Protein AF-0000000080284332 (afdb_homodimer)

pLDDT: mean 88.97, std 19.77, range [23.31, 98.88]

Foldseek 3Di:
DKWKKKKKFFFDQVCLVVLVVLVVVLVVVCLVVVDPQKDKDKDDDPVSTMIMIIMMGGDDDDPSVVDPSSVVSVVCQCVGGVVDMDMDIDDDPDDDDPDPPPPPPPPPPPDD/DKWKKKKKFFFDQVCLVVLVVLVVVLVVVCLVVVDPQKDKDKDDDPVSTMIMIIMMGGDDDDPSVVDPSSVVSVVCQCVGGVVDMDMDIDDDPDDDDPDPPPPPDDDPPPDD

Organism: Amycolatopsis orientalis (NCBI:txid31958)

Structure (mmCIF, N/CA/C/O backbone):
data_AF-0000000080284332-model_v1
#
loop_
_entity.id
_entity.type
_entity.pdbx_description
1 polymer 'ABM domain-containing protein'
#
loop_
_atom_site.group_PDB
_atom_site.id
_atom_site.type_symbol
_atom_site.label_atom_id
_atom_site.label_alt_id
_atom_site.label_comp_id
_atom_site.label_asym_id
_atom_site.label_entity_id
_atom_site.label_seq_id
_atom_site.pdbx_PDB_ins_code
_atom_site.Cartn_x
_atom_site.Cartn_y
_atom_site.Cartn_z
_atom_site.occupancy
_atom_site.B_iso_or_equiv
_atom_site.auth_seq_id
_atom_site.auth_comp_id
_atom_site.auth_asym_id
_atom_site.auth_atom_id
_atom_site.pdbx_PDB_model_num
ATOM 1 N N . MET A 1 1 ? 8.875 -4.949 18.375 1 64.38 1 MET A N 1
ATOM 2 C CA . MET A 1 1 ? 8.273 -5.703 17.281 1 64.38 1 MET A CA 1
ATOM 3 C C . MET A 1 1 ? 7.359 -4.805 16.453 1 64.38 1 MET A C 1
ATOM 5 O O . MET A 1 1 ? 6.742 -3.881 16.984 1 64.38 1 MET A O 1
ATOM 9 N N . GLY A 1 2 ? 7.574 -4.57 15.164 1 82.69 2 GLY A N 1
ATOM 10 C CA . GLY A 1 2 ? 6.832 -3.635 14.328 1 82.69 2 GLY A CA 1
ATOM 11 C C . GLY A 1 2 ? 5.527 -4.203 13.812 1 82.69 2 GLY A C 1
ATOM 12 O O . GLY A 1 2 ? 5.285 -5.41 13.914 1 82.69 2 GLY A O 1
ATOM 13 N N . SER A 1 3 ? 4.496 -3.34 13.719 1 93.62 3 SER A N 1
ATOM 14 C CA . SER A 1 3 ? 3.211 -3.695 13.125 1 93.62 3 SER A CA 1
ATOM 15 C C . SER A 1 3 ? 3.021 -3.021 11.773 1 93.62 3 SER A C 1
ATOM 17 O O . SER A 1 3 ? 3.6 -1.963 11.516 1 93.62 3 SER A O 1
ATOM 19 N N . ALA A 1 4 ? 2.277 -3.756 10.953 1 97.12 4 ALA A N 1
ATOM 20 C CA . ALA A 1 4 ? 1.906 -3.188 9.664 1 97.12 4 ALA A CA 1
ATOM 21 C C . ALA A 1 4 ? 0.392 -3.193 9.477 1 97.12 4 ALA A C 1
ATOM 23 O O . ALA A 1 4 ? -0.316 -3.975 10.117 1 97.12 4 ALA A O 1
ATOM 24 N N . PHE A 1 5 ? -0.065 -2.285 8.609 1 97.88 5 PHE A N 1
ATOM 25 C CA . PHE A 1 5 ? -1.498 -2.215 8.352 1 97.88 5 PHE A CA 1
ATOM 26 C C . PHE A 1 5 ? -1.769 -1.767 6.918 1 97.88 5 PHE A C 1
ATOM 28 O O . PHE A 1 5 ? -0.911 -1.15 6.285 1 97.88 5 PHE A O 1
ATOM 35 N N . VAL A 1 6 ? -2.922 -2.105 6.48 1 98.69 6 VAL A N 1
ATOM 36 C CA . VAL A 1 6 ? -3.506 -1.648 5.2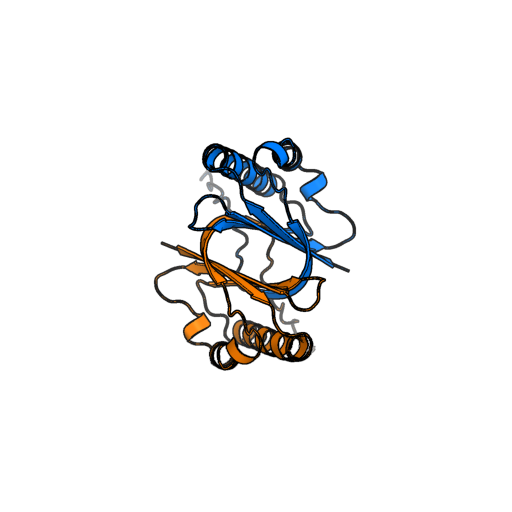23 1 98.69 6 VAL A CA 1
ATOM 37 C C . VAL A 1 6 ? -4.949 -1.206 5.457 1 98.69 6 VAL A C 1
ATOM 39 O O . VAL A 1 6 ? -5.734 -1.928 6.074 1 98.69 6 VAL A O 1
ATOM 42 N N . VAL A 1 7 ? -5.289 -0.039 5.008 1 98.62 7 VAL A N 1
ATOM 43 C CA . VAL A 1 7 ? -6.652 0.476 5.098 1 98.62 7 VAL A CA 1
ATOM 44 C C . VAL A 1 7 ? -7.172 0.805 3.697 1 98.62 7 VAL A C 1
ATOM 46 O O . VAL A 1 7 ? -6.48 1.454 2.908 1 98.62 7 VAL A O 1
ATOM 49 N N . ARG A 1 8 ? -8.344 0.339 3.432 1 98.56 8 ARG A N 1
ATOM 50 C CA . ARG A 1 8 ? -8.977 0.642 2.152 1 98.56 8 ARG A CA 1
ATOM 51 C C . ARG A 1 8 ? -10.383 1.192 2.355 1 98.56 8 ARG A C 1
ATOM 53 O O . ARG A 1 8 ? -11.094 0.771 3.27 1 98.56 8 ARG A O 1
ATOM 60 N N . TYR A 1 9 ? -10.789 2.02 1.452 1 98.62 9 TYR A N 1
ATOM 61 C CA . TYR A 1 9 ? -12.148 2.539 1.495 1 98.62 9 TYR A CA 1
ATOM 62 C C . TYR A 1 9 ? -12.477 3.314 0.226 1 98.62 9 TYR A C 1
ATOM 64 O O . TYR A 1 9 ? -11.586 3.613 -0.574 1 98.62 9 TYR A O 1
ATOM 72 N N . GLN A 1 10 ? -13.789 3.57 0.073 1 98.62 10 GLN A N 1
ATOM 73 C CA . GLN A 1 10 ? -14.289 4.391 -1.027 1 98.62 10 GLN A CA 1
ATOM 74 C C . GLN A 1 10 ? -15.07 5.594 -0.508 1 98.62 10 GLN A C 1
ATOM 76 O O . GLN A 1 10 ? -15.938 5.449 0.354 1 98.62 10 GLN A O 1
ATOM 81 N N . THR A 1 11 ? -14.703 6.688 -1.063 1 98.75 11 THR A N 1
ATOM 82 C CA . THR A 1 11 ? -15.492 7.883 -0.781 1 98.75 11 THR A CA 1
ATOM 83 C C . THR A 1 11 ? -16.641 8.023 -1.776 1 98.75 11 THR A C 1
ATOM 85 O O . THR A 1 11 ? -16.734 7.246 -2.727 1 98.75 11 THR A O 1
ATOM 88 N N . THR A 1 12 ? -17.531 9.039 -1.466 1 98.31 12 THR A N 1
ATOM 89 C CA . THR A 1 12 ? -18.422 9.484 -2.531 1 98.31 12 THR A CA 1
ATOM 90 C C . THR A 1 12 ? -17.656 10.305 -3.566 1 98.31 12 THR A C 1
ATOM 92 O O . THR A 1 12 ? -16.531 10.758 -3.301 1 98.31 12 THR A O 1
ATOM 95 N N . GLN A 1 13 ? -18.281 10.398 -4.699 1 98.12 13 GLN A N 1
ATOM 96 C CA . GLN A 1 13 ? -17.672 11.219 -5.73 1 98.12 13 GLN A CA 1
ATOM 97 C C . GLN A 1 13 ? -17.484 12.656 -5.254 1 98.12 13 GLN A C 1
ATOM 99 O O . GLN A 1 13 ? -16.469 13.289 -5.535 1 98.12 13 GLN A O 1
ATOM 104 N N . GLU A 1 14 ? -18.438 13.148 -4.562 1 98 14 GLU A N 1
ATOM 105 C CA . GLU A 1 14 ? -18.469 14.539 -4.125 1 98 14 GLU A CA 1
ATOM 106 C C . GLU A 1 14 ? -17.406 14.805 -3.061 1 98 14 GLU A C 1
ATOM 108 O O . GLU A 1 14 ? -16.891 15.922 -2.959 1 98 14 GLU A O 1
ATOM 113 N N . SER A 1 15 ? -17.062 13.742 -2.369 1 98.44 15 SER A N 1
ATOM 114 C CA . SER A 1 15 ? -16.188 13.969 -1.214 1 98.44 15 SER A CA 1
ATOM 115 C C . SER A 1 15 ? -14.75 13.578 -1.518 1 98.44 15 SER A C 1
ATOM 117 O O . SER A 1 15 ? -13.867 13.758 -0.683 1 98.44 15 SER A O 1
ATOM 119 N N . ALA A 1 16 ? -14.508 13.07 -2.645 1 98.69 16 ALA A N 1
ATOM 120 C CA . ALA A 1 16 ? -13.195 12.531 -2.975 1 98.69 16 ALA A CA 1
ATOM 121 C C . ALA A 1 16 ? -12.125 13.625 -2.912 1 98.69 16 ALA A C 1
ATOM 123 O O . ALA A 1 16 ? -11.031 13.398 -2.389 1 98.69 16 ALA A O 1
ATOM 124 N N . GLY A 1 17 ? -12.398 14.719 -3.492 1 98.5 17 GLY A N 1
ATOM 125 C CA . GLY A 1 17 ? -11.445 15.812 -3.486 1 98.5 17 GLY A CA 1
ATOM 126 C C . GLY A 1 17 ? -11.109 16.312 -2.092 1 98.5 17 GLY A C 1
ATOM 127 O O . GLY A 1 17 ? -9.945 16.547 -1.772 1 98.5 17 GLY A O 1
ATOM 128 N N . GLU A 1 18 ? -12.188 16.531 -1.337 1 98.31 18 GLU A N 1
ATOM 129 C CA . GLU A 1 18 ? -11.977 16.953 0.048 1 98.31 18 GLU A CA 1
ATOM 130 C C . GLU A 1 18 ? -11.148 15.914 0.811 1 98.31 18 GLU A C 1
ATOM 132 O O . GLU A 1 18 ? -10.258 16.266 1.579 1 98.31 18 GLU A O 1
ATOM 137 N N . ASN A 1 19 ? -11.484 14.648 0.657 1 98.69 19 ASN A N 1
ATOM 138 C CA . ASN A 1 19 ? -10.758 13.57 1.318 1 98.69 19 ASN A CA 1
ATOM 139 C C . ASN A 1 19 ? -9.273 13.594 0.96 1 98.69 19 ASN A C 1
ATOM 141 O O . ASN A 1 19 ? -8.414 13.461 1.834 1 98.69 19 ASN A O 1
ATOM 145 N N . GLU A 1 20 ? -8.984 13.758 -0.292 1 98.81 20 GLU A N 1
ATOM 146 C CA . GLU A 1 20 ? -7.605 13.828 -0.769 1 98.81 20 GLU A CA 1
ATOM 147 C C . GLU A 1 20 ? -6.848 14.961 -0.096 1 98.81 20 GLU A C 1
ATOM 149 O O . GLU A 1 20 ? -5.711 14.781 0.346 1 98.81 20 GLU A O 1
ATOM 154 N N . LYS A 1 21 ? -7.445 16.109 0.029 1 98.75 21 LYS A N 1
ATOM 155 C CA . LYS A 1 21 ? -6.816 17.266 0.659 1 98.75 21 LYS A CA 1
ATOM 156 C C . LYS A 1 21 ? -6.523 17 2.133 1 98.75 21 LYS A C 1
ATOM 158 O O . LYS A 1 21 ? -5.484 17.406 2.652 1 98.75 21 LYS A O 1
ATOM 163 N N . LEU A 1 22 ? -7.43 16.359 2.768 1 98.81 22 LEU A N 1
ATOM 164 C CA . LEU A 1 22 ? -7.242 16.016 4.172 1 98.81 22 LEU A CA 1
ATOM 165 C C . LEU A 1 22 ? -6.07 15.055 4.348 1 98.81 22 LEU A C 1
ATOM 167 O O . LEU A 1 22 ? -5.273 15.203 5.277 1 98.81 22 LEU A O 1
ATOM 171 N N . VAL A 1 23 ? -5.941 14.102 3.5 1 98.69 23 VAL A N 1
ATOM 172 C CA . VAL A 1 23 ? -4.828 13.156 3.555 1 98.69 23 VAL A CA 1
ATOM 173 C C . VAL A 1 23 ? -3.521 13.883 3.256 1 98.69 23 VAL A C 1
ATOM 175 O O . VAL A 1 23 ? -2.51 13.656 3.924 1 98.69 23 VAL A O 1
ATOM 178 N N . GLU A 1 24 ? -3.504 14.828 2.25 1 98.75 24 GLU A N 1
ATOM 179 C CA . GLU A 1 24 ? -2.32 15.625 1.948 1 98.75 24 GLU A CA 1
ATOM 180 C C . GLU A 1 24 ? -1.859 16.406 3.17 1 98.75 24 GLU A C 1
ATOM 182 O O . GLU A 1 24 ? -0.658 16.562 3.404 1 98.75 24 GLU A O 1
ATOM 187 N N . ALA A 1 25 ? -2.803 16.906 3.902 1 98.69 25 ALA A N 1
ATOM 188 C CA . ALA A 1 25 ? -2.475 17.672 5.098 1 98.69 25 ALA A CA 1
ATOM 189 C C . ALA A 1 25 ? -1.751 16.812 6.125 1 98.69 25 ALA A C 1
ATOM 191 O O . ALA A 1 25 ? -0.878 17.297 6.848 1 98.69 25 ALA A O 1
ATOM 192 N N . VAL A 1 26 ? -2.121 15.539 6.258 1 98.62 26 VAL A N 1
ATOM 193 C CA . VAL A 1 26 ? -1.439 14.609 7.156 1 98.62 26 VAL A CA 1
ATOM 194 C C . VAL A 1 26 ? 0.026 14.477 6.75 1 98.62 26 VAL A C 1
ATOM 196 O O . VAL A 1 26 ? 0.922 14.578 7.59 1 98.62 26 VAL A O 1
ATOM 199 N N . PHE A 1 27 ? 0.25 14.32 5.496 1 98.06 27 PHE A N 1
ATOM 200 C CA . PHE A 1 27 ? 1.618 14.117 5.031 1 98.06 27 PHE A CA 1
ATOM 201 C C . PHE A 1 27 ? 2.426 15.406 5.164 1 98.06 27 PHE A C 1
ATOM 203 O O . PHE A 1 27 ? 3.629 15.367 5.426 1 98.06 27 PHE A O 1
ATOM 210 N N . ALA A 1 28 ? 1.806 16.578 4.945 1 98.31 28 ALA A N 1
ATOM 211 C CA . ALA A 1 28 ? 2.486 17.844 5.18 1 98.31 28 ALA A CA 1
ATOM 212 C C . ALA A 1 28 ? 2.938 17.969 6.633 1 98.31 28 ALA A C 1
ATOM 214 O O . ALA A 1 28 ? 4.051 18.438 6.906 1 98.31 28 ALA A O 1
ATOM 215 N N . GLU A 1 29 ? 2.072 17.578 7.488 1 98.56 29 GLU A N 1
ATOM 216 C CA . GLU A 1 29 ? 2.441 17.609 8.898 1 98.56 29 GLU A CA 1
ATOM 217 C C . GLU A 1 29 ? 3.576 16.625 9.203 1 98.56 29 GLU A C 1
ATOM 219 O O . GLU A 1 29 ? 4.496 16.953 9.953 1 98.56 29 GLU A O 1
ATOM 224 N N . LEU A 1 30 ? 3.516 15.375 8.688 1 97.44 30 LEU A N 1
ATOM 225 C CA . LEU A 1 30 ? 4.574 14.391 8.883 1 97.44 30 LEU A CA 1
ATOM 226 C C . LEU A 1 30 ? 5.91 14.922 8.375 1 97.44 30 LEU A C 1
ATOM 228 O O . LEU A 1 30 ? 6.953 14.68 8.984 1 97.44 30 LEU A O 1
ATOM 232 N N . ALA A 1 31 ? 5.844 15.656 7.258 1 95.75 31 ALA A N 1
ATOM 233 C CA . ALA A 1 31 ? 7.062 16.234 6.691 1 95.75 31 ALA A CA 1
ATOM 234 C C . ALA A 1 31 ? 7.66 17.281 7.625 1 95.75 31 ALA A C 1
ATOM 236 O O . ALA A 1 31 ? 8.883 17.406 7.723 1 95.75 31 ALA A O 1
ATOM 237 N N . ARG A 1 32 ? 6.805 17.953 8.328 1 97.12 32 ARG A N 1
ATOM 238 C CA . ARG A 1 32 ? 7.254 19.016 9.227 1 97.12 32 ARG A CA 1
ATOM 239 C C . ARG A 1 32 ? 7.766 18.438 10.547 1 97.12 32 ARG A C 1
ATOM 241 O O . ARG A 1 32 ? 8.812 18.859 11.047 1 97.12 32 ARG A O 1
ATOM 248 N N . GLU A 1 33 ? 7.078 17.484 11.047 1 96.81 33 GLU A N 1
ATOM 249 C CA . GLU A 1 33 ? 7.344 16.984 12.391 1 96.81 33 GLU A CA 1
ATOM 250 C C . GLU A 1 33 ? 8.359 15.844 12.375 1 96.81 33 GLU A C 1
ATOM 252 O O . GLU A 1 33 ? 9.023 15.578 13.383 1 96.81 33 GLU A O 1
ATOM 257 N N . GLN A 1 34 ? 8.414 15.094 11.359 1 95 34 GLN A N 1
ATOM 258 C CA . GLN A 1 34 ? 9.359 14.016 11.07 1 95 34 GLN A CA 1
ATOM 259 C C . GLN A 1 34 ? 9.453 13.039 12.234 1 95 34 GLN A C 1
ATOM 261 O O . GLN A 1 34 ? 10.547 12.727 12.703 1 95 34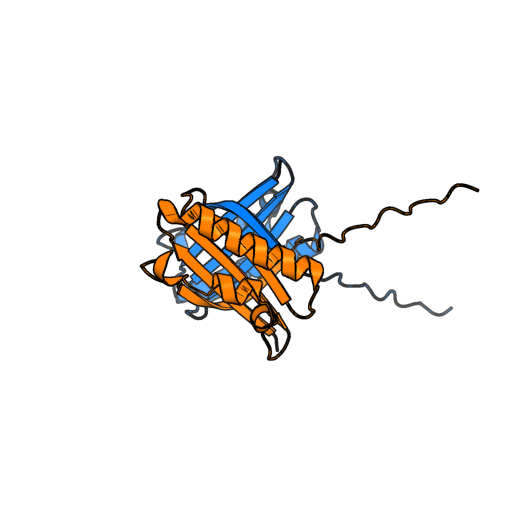 GLN A O 1
ATOM 266 N N . PRO A 1 35 ? 8.328 12.625 12.703 1 94.31 35 PRO A N 1
ATOM 267 C CA . PRO A 1 35 ? 8.414 11.609 13.75 1 94.31 35 PRO A CA 1
ATOM 268 C C . PRO A 1 35 ? 9.109 10.336 13.289 1 94.31 35 PRO A C 1
ATOM 270 O O . PRO A 1 35 ? 8.992 9.953 12.117 1 94.31 35 PRO A O 1
ATOM 273 N N . GLY A 1 36 ? 9.852 9.625 14.242 1 92.19 36 GLY A N 1
ATOM 274 C CA . GLY A 1 36 ? 10.484 8.359 13.922 1 92.19 36 GLY A CA 1
ATOM 275 C C . GLY A 1 36 ? 9.547 7.172 14.07 1 92.19 36 GLY A C 1
ATOM 276 O O . GLY A 1 36 ? 8.43 7.316 14.57 1 92.19 36 GLY A O 1
ATOM 277 N N . GLY A 1 37 ? 9.961 6.012 13.477 1 92.94 37 GLY A N 1
ATOM 278 C CA . GLY A 1 37 ? 9.297 4.742 13.727 1 92.94 37 GLY A CA 1
ATOM 279 C C . GLY A 1 37 ? 8.047 4.543 12.883 1 92.94 37 GLY A C 1
ATOM 280 O O . GLY A 1 37 ? 7.223 3.678 13.18 1 92.94 37 GLY A O 1
ATOM 281 N N . LEU A 1 38 ? 7.875 5.344 11.844 1 95.5 38 LEU A N 1
ATOM 282 C CA . LEU A 1 38 ? 6.699 5.238 10.984 1 95.5 38 LEU A CA 1
ATOM 283 C C . LEU A 1 38 ? 7.102 5.219 9.516 1 95.5 38 LEU A C 1
ATOM 285 O O . LEU A 1 38 ? 7.898 6.051 9.07 1 95.5 38 LEU A O 1
ATOM 289 N N . SER A 1 39 ? 6.66 4.25 8.812 1 95.69 39 SER A N 1
ATOM 290 C CA . SER A 1 39 ? 6.566 4.27 7.355 1 95.69 39 SER A CA 1
ATOM 291 C C . SER A 1 39 ? 5.113 4.254 6.891 1 95.69 39 SER A C 1
ATOM 293 O O . SER A 1 39 ? 4.316 3.438 7.359 1 95.69 39 SER A O 1
ATOM 295 N N . TYR A 1 40 ? 4.766 5.176 6 1 97.44 40 TYR A N 1
ATOM 296 C CA . TYR A 1 40 ? 3.363 5.402 5.668 1 97.44 40 TYR A CA 1
ATOM 297 C C . TYR A 1 40 ? 3.215 5.918 4.242 1 97.44 40 TYR A C 1
ATOM 299 O O . TYR A 1 40 ? 3.982 6.777 3.805 1 97.44 40 TYR A O 1
ATOM 307 N N . ALA A 1 41 ? 2.275 5.395 3.494 1 97.88 41 ALA A N 1
ATOM 308 C CA . ALA A 1 41 ? 1.958 5.871 2.15 1 97.88 41 ALA A CA 1
ATOM 309 C C . ALA A 1 41 ? 0.462 5.762 1.868 1 97.88 41 ALA A C 1
ATOM 311 O O . ALA A 1 41 ? -0.213 4.875 2.402 1 97.88 41 ALA A O 1
ATOM 312 N N . SER A 1 42 ? -0.015 6.68 1.078 1 98.5 42 SER A N 1
ATOM 313 C CA . SER A 1 42 ? -1.422 6.695 0.691 1 98.5 42 SER A CA 1
ATOM 314 C C . SER A 1 42 ? -1.579 6.891 -0.813 1 98.5 42 SER A C 1
ATOM 316 O O . SER A 1 42 ? -0.859 7.688 -1.42 1 98.5 42 SER A O 1
ATOM 318 N N . PHE A 1 43 ? -2.602 6.223 -1.337 1 98.62 43 PHE A N 1
ATOM 319 C CA . PHE A 1 43 ? -2.867 6.223 -2.771 1 98.62 43 PHE A CA 1
ATOM 320 C C . PHE A 1 43 ? -4.344 6.488 -3.049 1 98.62 43 PHE A C 1
ATOM 322 O O . PHE A 1 43 ? -5.211 6 -2.324 1 98.62 43 PHE A O 1
ATOM 329 N N . LYS A 1 44 ? -4.574 7.281 -4.062 1 98.88 44 LYS A N 1
ATOM 330 C CA . LYS A 1 44 ? -5.887 7.344 -4.699 1 98.88 44 LYS A CA 1
ATOM 331 C C . LYS A 1 44 ? -5.906 6.551 -6 1 98.88 44 LYS A C 1
ATOM 333 O O . LYS A 1 44 ? -5.043 6.734 -6.859 1 98.88 44 LYS A O 1
ATOM 338 N N . LEU A 1 45 ? -6.906 5.605 -6.117 1 98.69 45 LEU A N 1
ATOM 339 C CA . LEU A 1 45 ? -6.953 4.766 -7.305 1 98.69 45 LEU A CA 1
ATOM 340 C C . LEU A 1 45 ? -7.562 5.52 -8.484 1 98.69 45 LEU A C 1
ATOM 342 O O . LEU A 1 45 ? -8.133 6.598 -8.305 1 98.69 45 LEU A O 1
ATOM 346 N N . ASP A 1 46 ? -7.449 5.02 -9.68 1 97.88 46 ASP A N 1
ATOM 347 C CA . ASP A 1 46 ? -7.824 5.703 -10.914 1 97.88 46 ASP A CA 1
ATOM 348 C C . ASP A 1 46 ? -9.336 5.906 -10.992 1 97.88 46 ASP A C 1
ATOM 350 O O . ASP A 1 46 ? -9.812 6.762 -11.742 1 97.88 46 ASP A O 1
ATOM 354 N N . ASP A 1 47 ? -10.086 5.074 -10.227 1 98.06 47 ASP A N 1
ATOM 355 C CA . ASP A 1 47 ? -11.531 5.289 -10.227 1 98.06 47 ASP A CA 1
ATOM 356 C C . ASP A 1 47 ? -11.883 6.625 -9.578 1 98.06 47 ASP A C 1
ATOM 358 O O . ASP A 1 47 ? -13.023 7.082 -9.664 1 98.06 47 ASP A O 1
ATOM 362 N N . GLY A 1 48 ? -11 7.203 -8.898 1 98.19 48 GLY A N 1
ATOM 363 C CA . GLY A 1 48 ? -11.125 8.555 -8.383 1 98.19 48 GLY A CA 1
ATOM 364 C C . GLY A 1 48 ? -11.75 8.617 -7 1 98.19 48 GLY A C 1
ATOM 365 O O . GLY A 1 48 ? -11.805 9.68 -6.383 1 98.19 48 GLY A O 1
ATOM 366 N N . VAL A 1 49 ? -12.258 7.453 -6.52 1 98.62 49 VAL A N 1
ATOM 367 C CA . VAL A 1 49 ? -12.977 7.516 -5.25 1 98.62 49 VAL A CA 1
ATOM 368 C C . VAL A 1 49 ? -12.391 6.496 -4.277 1 98.62 49 VAL A C 1
ATOM 370 O O . VAL A 1 49 ? -12.68 6.539 -3.078 1 98.62 49 VAL A O 1
ATOM 373 N N . SER A 1 50 ? -11.562 5.527 -4.691 1 98.69 50 SER A N 1
ATOM 374 C CA . SER A 1 50 ? -10.961 4.508 -3.838 1 98.69 50 SER A CA 1
ATOM 375 C C . SER A 1 50 ? -9.609 4.961 -3.301 1 98.69 50 SER A C 1
ATOM 377 O O . SER A 1 50 ? -8.789 5.508 -4.043 1 98.69 50 SER A O 1
ATOM 379 N N . PHE A 1 51 ? -9.414 4.773 -2.029 1 98.88 51 PHE A N 1
ATOM 380 C CA . PHE A 1 51 ? -8.188 5.145 -1.338 1 98.88 51 PHE A CA 1
ATOM 381 C C . PHE A 1 51 ? -7.582 3.939 -0.622 1 98.88 51 PHE A C 1
ATOM 383 O O . PHE A 1 51 ? -8.312 3.092 -0.103 1 98.88 51 PHE A O 1
ATOM 390 N N . VAL A 1 52 ? -6.27 3.859 -0.636 1 98.88 52 VAL A N 1
ATOM 391 C CA . VAL A 1 52 ? -5.508 2.834 0.069 1 98.88 52 VAL A CA 1
ATOM 392 C C . VAL A 1 52 ? -4.402 3.486 0.894 1 98.88 52 VAL A C 1
ATOM 394 O O . VAL A 1 52 ? -3.629 4.297 0.376 1 98.88 52 VAL A O 1
ATOM 397 N N . HIS A 1 53 ? -4.359 3.18 2.176 1 98.75 53 HIS A N 1
ATOM 398 C CA . HIS A 1 53 ? -3.266 3.539 3.07 1 98.75 53 HIS A CA 1
ATOM 399 C C . HIS A 1 53 ? -2.49 2.303 3.516 1 98.75 53 HIS A C 1
ATOM 401 O O . HIS A 1 53 ? -3.088 1.294 3.896 1 98.75 53 HIS A O 1
ATOM 407 N N . VAL A 1 54 ? -1.196 2.389 3.436 1 98.31 54 VAL A N 1
ATOM 408 C CA . VAL A 1 54 ? -0.345 1.338 3.984 1 98.31 54 VAL A CA 1
ATOM 409 C C . VAL A 1 54 ? 0.653 1.941 4.969 1 98.31 54 VAL A C 1
ATOM 411 O O . VAL A 1 54 ? 1.151 3.049 4.758 1 98.31 54 VAL A O 1
ATOM 414 N N . GLY A 1 55 ? 0.932 1.104 6.035 1 97.19 55 GLY A N 1
ATOM 415 C CA . GLY A 1 55 ? 1.865 1.631 7.016 1 97.19 55 GLY A CA 1
ATOM 416 C C . GLY A 1 55 ? 2.564 0.548 7.816 1 97.19 55 GLY A C 1
ATOM 417 O O . GLY A 1 55 ? 2.088 -0.587 7.887 1 97.19 55 GLY A O 1
ATOM 418 N N . VAL A 1 56 ? 3.717 0.938 8.305 1 96.12 56 VAL A N 1
ATOM 419 C CA . VAL A 1 56 ? 4.496 0.148 9.25 1 96.12 56 VAL A CA 1
ATOM 420 C C . VAL A 1 56 ? 4.855 1.003 10.469 1 96.12 56 VAL A C 1
ATOM 422 O O . VAL A 1 56 ? 5.328 2.133 10.32 1 96.12 56 VAL A O 1
ATOM 425 N N . VAL A 1 57 ? 4.539 0.474 11.578 1 95.31 57 VAL A N 1
ATOM 426 C CA . VAL A 1 57 ? 4.875 1.145 12.828 1 95.31 57 VAL A CA 1
ATOM 427 C C . VAL A 1 57 ? 5.902 0.316 13.602 1 95.31 57 VAL A C 1
ATOM 429 O O . VAL A 1 57 ? 5.707 -0.883 13.812 1 95.31 57 VAL A O 1
ATOM 432 N N . GLU A 1 58 ? 7 1.133 13.891 1 91.25 58 GLU A N 1
ATOM 433 C CA . GLU A 1 58 ? 8.016 0.518 14.742 1 91.25 58 GLU A CA 1
ATOM 434 C C . GLU A 1 58 ? 7.766 0.819 16.219 1 91.25 58 GLU A C 1
ATOM 436 O O . GLU A 1 58 ? 7.527 1.971 16.594 1 91.25 58 GLU A O 1
ATOM 441 N N . GLY A 1 59 ? 7.562 -0.2 17.062 1 86.12 59 GLY A N 1
ATOM 442 C CA . GLY A 1 59 ? 7.324 0.001 18.484 1 86.12 59 GLY A CA 1
ATOM 443 C C . GLY A 1 59 ? 5.852 -0.026 18.859 1 86.12 59 GLY A C 1
ATOM 444 O O . GLY A 1 59 ? 5.027 -0.536 18.094 1 86.12 59 GLY A O 1
ATOM 445 N N . ASP A 1 60 ? 5.344 0.43 20.016 1 82.25 60 ASP A N 1
ATOM 446 C CA . ASP A 1 60 ? 3.998 0.244 20.547 1 82.25 60 ASP A CA 1
ATOM 447 C C . ASP A 1 60 ? 3.117 1.455 20.234 1 82.25 60 ASP A C 1
ATOM 449 O O . ASP A 1 60 ? 1.892 1.338 20.188 1 82.25 60 ASP A O 1
ATOM 453 N N . GLY A 1 61 ? 3.602 2.506 19.797 1 87.31 61 GLY A N 1
ATOM 454 C CA . GLY A 1 61 ? 2.809 3.697 19.547 1 87.31 61 GLY A CA 1
ATOM 455 C C . GLY A 1 61 ? 2.83 4.117 18.078 1 87.31 61 GLY A C 1
ATOM 456 O O . GLY A 1 61 ? 3.863 4.02 17.422 1 87.31 61 GLY A O 1
ATOM 457 N N . ASN A 1 62 ? 1.438 4.363 17.641 1 93.25 62 ASN A N 1
ATOM 458 C CA . ASN A 1 62 ? 1.318 4.887 16.281 1 93.25 62 ASN A CA 1
ATOM 459 C C . ASN A 1 62 ? 1.526 6.398 16.234 1 93.25 62 ASN A C 1
ATOM 461 O O . ASN A 1 62 ? 0.702 7.156 16.75 1 93.25 62 ASN A O 1
ATOM 465 N N . PRO A 1 63 ? 2.574 6.879 15.656 1 95.31 63 PRO A N 1
ATOM 466 C CA . PRO A 1 63 ? 2.859 8.312 15.609 1 95.31 63 PRO A CA 1
ATOM 467 C C . PRO A 1 63 ? 1.73 9.117 14.969 1 95.31 63 PRO A C 1
ATOM 469 O O . PRO A 1 63 ? 1.605 10.32 15.227 1 95.31 63 PRO A O 1
ATOM 472 N N . LEU A 1 64 ? 0.939 8.484 14.125 1 96.81 64 LEU A N 1
ATOM 473 C CA . LEU A 1 64 ? -0.187 9.172 13.508 1 96.81 64 LEU A CA 1
ATOM 474 C C . LEU A 1 64 ? -1.172 9.664 14.562 1 96.81 64 LEU A C 1
ATOM 476 O O . LEU A 1 64 ? -1.88 10.648 14.352 1 96.81 64 LEU A O 1
ATOM 480 N N . ALA A 1 65 ? -1.194 9.008 15.703 1 94.75 65 ALA A N 1
ATOM 481 C CA . ALA A 1 65 ? -2.154 9.328 16.75 1 94.75 65 ALA A CA 1
ATOM 482 C C . ALA A 1 65 ? -1.857 10.688 17.375 1 94.75 65 ALA A C 1
ATOM 484 O O . ALA A 1 65 ? -2.742 11.312 17.969 1 94.75 65 ALA A O 1
ATOM 485 N N . ALA A 1 66 ? -0.648 11.195 17.234 1 94.56 66 ALA A N 1
ATOM 486 C CA . ALA A 1 66 ? -0.265 12.492 17.797 1 94.56 66 ALA A CA 1
ATOM 487 C C . ALA A 1 66 ? -0.497 13.617 16.781 1 94.56 66 ALA A C 1
ATOM 489 O O . ALA A 1 66 ? -0.346 14.797 17.109 1 94.56 66 ALA A O 1
ATOM 490 N N . SER A 1 67 ? -0.853 13.273 15.617 1 96.88 67 SER A N 1
ATOM 491 C CA . SER A 1 67 ? -1.019 14.234 14.531 1 96.88 67 SER A CA 1
ATOM 492 C C . SER A 1 67 ? -2.393 14.898 14.586 1 96.88 67 SER A C 1
ATOM 494 O O . SER A 1 67 ? -3.416 14.211 14.516 1 96.88 67 SER A O 1
ATOM 496 N N . ALA A 1 68 ? -2.375 16.219 14.656 1 97.81 68 ALA A N 1
ATOM 497 C CA . ALA A 1 68 ? -3.633 16.953 14.609 1 97.81 68 ALA A CA 1
ATOM 498 C C . ALA A 1 68 ? -4.312 16.797 13.25 1 97.81 68 ALA A C 1
ATOM 500 O O . ALA A 1 68 ? -5.531 16.625 13.172 1 97.81 68 ALA A O 1
ATOM 501 N N . ALA A 1 69 ? -3.523 16.859 12.195 1 98.25 69 ALA A N 1
ATOM 502 C CA . ALA A 1 69 ? -4.062 16.688 10.844 1 98.25 69 ALA A CA 1
ATOM 503 C C . ALA A 1 69 ? -4.699 15.312 10.672 1 98.25 69 ALA A C 1
ATOM 505 O O . ALA A 1 69 ? -5.738 15.18 10.023 1 98.25 69 ALA A O 1
ATOM 506 N N . PHE A 1 70 ? -4.152 14.258 11.234 1 98.44 70 PHE A N 1
ATOM 507 C CA . PHE A 1 70 ? -4.711 12.914 11.164 1 98.44 70 PHE A CA 1
ATOM 508 C C . PHE A 1 70 ? -6.051 12.844 11.891 1 98.44 70 PHE A C 1
ATOM 510 O O . PHE A 1 70 ? -7 12.234 11.391 1 98.44 70 PHE A O 1
ATOM 517 N N . HIS A 1 71 ? -6.117 13.484 13.047 1 98 71 HIS A N 1
ATOM 518 C CA . HIS A 1 71 ? -7.379 13.492 13.773 1 98 71 HIS A CA 1
ATOM 519 C C . HIS A 1 71 ? -8.469 14.203 12.984 1 98 71 HIS A C 1
ATOM 521 O O . HIS A 1 71 ? -9.617 13.75 12.945 1 98 71 HIS A O 1
ATOM 527 N N . GLU A 1 72 ? -8.133 15.32 12.43 1 97.94 72 GLU A N 1
ATOM 528 C CA . GLU A 1 72 ? -9.094 16.016 11.594 1 97.94 72 GLU A CA 1
ATOM 529 C C . GLU A 1 72 ? -9.555 15.148 10.43 1 97.94 72 GLU A C 1
ATOM 531 O O . GLU A 1 72 ? -10.75 15.086 10.133 1 97.94 72 GLU A O 1
ATOM 536 N N . PHE A 1 73 ? -8.633 14.461 9.742 1 98.31 73 PHE A N 1
ATOM 537 C CA . PHE A 1 73 ? -8.945 13.531 8.664 1 98.31 73 PHE A CA 1
ATOM 538 C C . PHE A 1 73 ? -9.875 12.43 9.148 1 98.31 73 PHE A C 1
ATOM 540 O O . PHE A 1 73 ? -10.859 12.109 8.484 1 98.31 73 PHE A O 1
ATOM 547 N N . GLN A 1 74 ? -9.547 11.953 10.281 1 97.19 74 GLN A N 1
ATOM 548 C CA . GLN A 1 74 ? -10.336 10.852 10.82 1 97.19 74 GLN A CA 1
ATOM 549 C C . GLN A 1 74 ? -11.742 11.305 11.195 1 97.19 74 GLN A C 1
ATOM 551 O O . GLN A 1 74 ? -12.711 10.555 11.047 1 97.19 74 GLN A O 1
ATOM 556 N N . ARG A 1 75 ? -11.586 12.688 11.453 1 93.31 75 ARG A N 1
ATOM 557 C CA . ARG A 1 75 ? -12.883 13.266 11.797 1 93.31 75 ARG A CA 1
ATOM 558 C C . ARG A 1 75 ? -13.789 13.328 10.578 1 93.31 75 ARG A C 1
ATOM 560 O O . ARG A 1 75 ? -13.406 13.875 9.539 1 93.31 75 ARG A O 1
ATOM 567 N N . GLY A 1 76 ? -14.828 12.57 10.469 1 93.75 76 GLY A N 1
ATOM 568 C CA . GLY A 1 76 ? -15.812 12.648 9.398 1 93.75 76 GLY A CA 1
ATOM 569 C C . GLY A 1 76 ? -15.625 11.578 8.336 1 93.75 76 GLY A C 1
ATOM 570 O O . GLY A 1 76 ? -16.234 11.656 7.262 1 93.75 76 GLY A O 1
ATOM 571 N N . ILE A 1 77 ? -14.648 10.734 8.531 1 97.06 77 ILE A N 1
ATOM 572 C CA . ILE A 1 77 ? -14.352 9.734 7.508 1 97.06 77 ILE A CA 1
ATOM 573 C C . ILE A 1 77 ? -15.625 8.961 7.168 1 97.06 77 ILE A C 1
ATOM 575 O O . ILE A 1 77 ? -15.859 8.617 6.004 1 97.06 77 ILE A O 1
ATOM 579 N N . ARG A 1 78 ? -16.5 8.781 8.094 1 95.19 78 ARG A N 1
ATOM 580 C CA . ARG A 1 78 ? -17.703 7.996 7.852 1 95.19 78 ARG A CA 1
ATOM 581 C C . ARG A 1 78 ? -18.703 8.766 6.984 1 95.19 78 ARG A C 1
ATOM 583 O O . ARG A 1 78 ? -19.469 8.172 6.23 1 95.19 78 ARG A O 1
ATOM 590 N N . GLU A 1 79 ? -18.656 10.062 7.082 1 96.88 79 GLU A N 1
ATOM 591 C CA . GLU A 1 79 ? -19.469 10.898 6.207 1 96.88 79 GLU A CA 1
ATOM 592 C C . GLU A 1 79 ? -18.953 10.867 4.773 1 96.88 79 GLU A C 1
ATOM 594 O O . GLU A 1 79 ? -19.734 10.859 3.82 1 96.88 79 GLU A O 1
ATOM 599 N N . ARG A 1 80 ? -17.656 10.789 4.586 1 98.62 80 ARG A N 1
ATOM 600 C CA . ARG A 1 80 ? -17.047 10.82 3.262 1 98.62 80 ARG A CA 1
ATOM 601 C C . ARG A 1 80 ? -17.047 9.438 2.623 1 98.62 80 ARG A C 1
ATOM 603 O O . ARG A 1 80 ? -17.125 9.312 1.4 1 98.62 80 ARG A O 1
ATOM 610 N N . ALA A 1 81 ? -16.906 8.445 3.488 1 98.19 81 ALA A N 1
ATOM 611 C CA . ALA A 1 81 ? -16.891 7.039 3.08 1 98.19 81 ALA A CA 1
ATOM 612 C C . ALA A 1 81 ? -18.031 6.27 3.75 1 98.19 81 ALA A C 1
ATOM 614 O O . ALA A 1 81 ? -17.812 5.605 4.77 1 98.19 81 ALA A O 1
ATOM 615 N N . PRO A 1 82 ? -19.141 6.27 3.127 1 96.44 82 PRO A N 1
ATOM 616 C CA . PRO A 1 82 ? -20.344 5.766 3.797 1 96.44 82 PRO A CA 1
ATOM 617 C C . PRO A 1 82 ? -20.219 4.297 4.203 1 96.44 82 PRO A C 1
ATOM 619 O O . PRO A 1 82 ? -20.797 3.879 5.207 1 96.44 82 PRO A O 1
ATOM 622 N N . GLU A 1 83 ? -19.5 3.455 3.445 1 96.75 83 GLU A N 1
ATOM 623 C CA . GLU A 1 83 ? -19.328 2.051 3.811 1 96.75 83 GLU A CA 1
ATOM 624 C C . GLU A 1 83 ? -18.203 1.88 4.828 1 96.75 83 GLU A C 1
ATOM 626 O O . GLU A 1 83 ? -17.969 0.775 5.324 1 96.75 83 GLU A O 1
ATOM 631 N N . GLY A 1 84 ? -17.547 2.965 5.141 1 97 84 GLY A N 1
ATOM 632 C CA . GLY A 1 84 ? -16.484 2.982 6.145 1 97 84 GLY A CA 1
ATOM 633 C C . GLY A 1 84 ? -15.188 2.377 5.652 1 97 84 GLY A C 1
ATOM 634 O O . GLY A 1 84 ? -15.172 1.646 4.66 1 97 84 GLY A O 1
ATOM 635 N N . PRO A 1 85 ? -14.086 2.727 6.391 1 97.5 85 PRO A N 1
ATOM 636 C CA . PRO A 1 85 ? -12.797 2.098 6.07 1 97.5 85 PRO A CA 1
ATOM 637 C C . PRO A 1 85 ? -12.734 0.634 6.5 1 97.5 85 PRO A C 1
ATOM 639 O O . PRO A 1 85 ? -13.406 0.236 7.453 1 97.5 85 PRO A O 1
ATOM 642 N N . VAL A 1 86 ? -12.055 -0.113 5.758 1 96.62 86 VAL A N 1
ATOM 643 C CA . VAL A 1 86 ? -11.742 -1.501 6.082 1 96.62 86 VAL A CA 1
ATOM 644 C C . VAL A 1 86 ? -10.273 -1.618 6.496 1 96.62 86 VAL A C 1
ATOM 646 O O . VAL A 1 86 ? -9.391 -1.748 5.645 1 96.62 86 VAL A O 1
ATOM 649 N N . PRO A 1 87 ? -10.039 -1.508 7.754 1 97.12 87 PRO A N 1
ATOM 650 C CA . PRO A 1 87 ? -8.672 -1.704 8.234 1 97.12 87 PRO A CA 1
ATOM 651 C C . PRO A 1 87 ? -8.297 -3.18 8.359 1 97.12 87 PRO A C 1
ATOM 653 O O . PRO A 1 87 ? -9.133 -4.004 8.734 1 97.12 87 PRO A O 1
ATOM 656 N N . SER A 1 88 ? -7.074 -3.467 8.023 1 97.25 88 SER A N 1
ATOM 657 C CA . SER A 1 88 ? -6.52 -4.797 8.234 1 97.25 88 SER A CA 1
ATOM 658 C C . SER A 1 88 ? -5.094 -4.723 8.773 1 97.25 88 SER A C 1
ATOM 660 O O . SER A 1 88 ? -4.27 -3.967 8.258 1 97.25 88 SER A O 1
ATOM 662 N N . GLY A 1 89 ? -4.945 -5.492 9.898 1 97.5 89 GLY A N 1
ATOM 663 C CA . GLY A 1 89 ? -3.547 -5.789 10.164 1 97.5 89 GLY A CA 1
ATOM 664 C C . GLY A 1 89 ? -2.861 -6.516 9.023 1 97.5 89 GLY A C 1
ATOM 665 O O . GLY A 1 89 ? -3.525 -7.098 8.164 1 97.5 89 GLY A O 1
ATOM 666 N N . ALA A 1 90 ? -1.564 -6.367 9.055 1 98.38 90 ALA A N 1
ATOM 667 C CA . ALA A 1 90 ? -0.816 -6.969 7.957 1 98.38 90 ALA A CA 1
ATOM 668 C C . ALA A 1 90 ? 0.597 -7.344 8.391 1 98.38 90 ALA A C 1
ATOM 670 O O . ALA A 1 90 ? 1.018 -7.012 9.508 1 98.38 90 ALA A O 1
ATOM 671 N N . THR A 1 91 ? 1.215 -8.141 7.578 1 97.56 91 THR A N 1
ATOM 672 C CA . THR A 1 91 ? 2.652 -8.391 7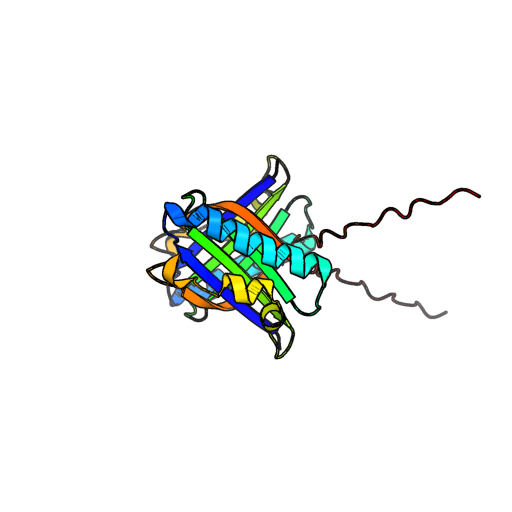.605 1 97.56 91 THR A CA 1
ATOM 673 C C . THR A 1 91 ? 3.326 -7.797 6.371 1 97.56 91 THR A C 1
ATOM 675 O O . THR A 1 91 ? 2.883 -8.031 5.246 1 97.56 91 THR A O 1
ATOM 678 N N . LEU A 1 92 ? 4.348 -6.973 6.594 1 97.19 92 LEU A N 1
ATOM 679 C CA . LEU A 1 92 ? 5.184 -6.523 5.484 1 97.19 92 LEU A CA 1
ATOM 680 C C . LEU A 1 92 ? 6.031 -7.672 4.945 1 97.19 92 LEU A C 1
ATOM 682 O O . LEU A 1 92 ? 6.836 -8.25 5.676 1 97.19 92 LEU A O 1
ATOM 686 N N . ILE A 1 93 ? 5.797 -7.977 3.662 1 98.19 93 ILE A N 1
ATOM 687 C CA . ILE A 1 93 ? 6.59 -9.031 3.041 1 98.19 93 ILE A CA 1
ATOM 688 C C . ILE A 1 93 ? 7.938 -8.469 2.59 1 98.19 93 ILE A C 1
ATOM 690 O O . ILE A 1 93 ? 8.969 -9.133 2.721 1 98.19 93 ILE A O 1
ATOM 694 N N . GLY A 1 94 ? 7.91 -7.27 2.012 1 96.62 94 GLY A N 1
ATOM 695 C CA . GLY A 1 94 ? 9.109 -6.551 1.597 1 96.62 94 GLY A CA 1
ATOM 696 C C . GLY A 1 94 ? 8.82 -5.137 1.13 1 96.62 94 GLY A C 1
ATOM 697 O O . GLY A 1 94 ? 7.68 -4.805 0.795 1 96.62 94 GLY A O 1
ATOM 698 N N . SER A 1 95 ? 9.828 -4.355 1.24 1 96.44 95 SER A N 1
ATOM 699 C CA . SER A 1 95 ? 9.797 -2.992 0.722 1 96.44 95 SER A CA 1
ATOM 700 C C . SER A 1 95 ? 11.102 -2.633 0.027 1 96.44 95 SER A C 1
ATOM 702 O O . SER A 1 95 ? 12.172 -3.123 0.407 1 96.44 95 SER A O 1
ATOM 704 N N . TYR A 1 96 ? 10.953 -1.698 -1.003 1 95.44 96 TYR A N 1
ATOM 705 C CA . TYR A 1 96 ? 12.086 -1.267 -1.806 1 95.44 96 TYR A CA 1
ATOM 706 C C . TYR A 1 96 ? 11.883 0.151 -2.326 1 95.44 96 TYR A C 1
ATOM 708 O O . TYR A 1 96 ? 10.812 0.485 -2.828 1 95.44 96 TYR A O 1
ATOM 716 N N . GLY A 1 97 ? 12.922 1.034 -2.25 1 91.06 97 GLY A N 1
ATOM 717 C CA . GLY A 1 97 ? 13.039 2.252 -3.039 1 91.06 97 GLY A CA 1
ATOM 718 C C . GLY A 1 97 ? 12.32 3.436 -2.416 1 91.06 97 GLY A C 1
ATOM 719 O O . GLY A 1 97 ? 12.453 4.566 -2.891 1 91.06 97 GLY A O 1
ATOM 720 N N . PHE A 1 98 ? 11.438 3.404 -1.493 1 81.81 98 PHE A N 1
ATOM 721 C CA . PHE A 1 98 ? 10.664 4.543 -1.011 1 81.81 98 PHE A CA 1
ATOM 722 C C . PHE A 1 98 ? 11.578 5.605 -0.411 1 81.81 98 PHE A C 1
ATOM 724 O O . PHE A 1 98 ? 12.531 5.281 0.3 1 81.81 98 PHE A O 1
ATOM 731 N N . SER A 1 99 ? 12.125 6.555 -1.289 1 59.97 99 SER A N 1
ATOM 732 C CA . SER A 1 99 ? 13.055 7.594 -0.863 1 59.97 99 SER A CA 1
ATOM 733 C C . SER A 1 99 ? 12.422 8.516 0.168 1 59.97 99 SER A C 1
ATOM 735 O O . SER A 1 99 ? 11.195 8.688 0.185 1 59.97 99 SER A O 1
ATOM 737 N N . SER A 1 100 ? 13.031 8.648 1.241 1 48.03 100 SER A N 1
ATOM 738 C CA . SER A 1 100 ? 12.695 9.766 2.115 1 48.03 100 SER A CA 1
ATOM 739 C C . SER A 1 100 ? 12.945 11.102 1.427 1 48.03 100 SER A C 1
ATOM 741 O O . SER A 1 100 ? 13.992 11.297 0.806 1 48.03 100 SER A O 1
ATOM 743 N N . ASP A 1 101 ? 12.039 11.672 0.728 1 44.69 101 ASP A N 1
ATOM 744 C CA . ASP A 1 101 ? 12.273 13.031 0.239 1 44.69 101 ASP A CA 1
ATOM 745 C C . ASP A 1 101 ? 13.117 13.836 1.225 1 44.69 101 ASP A C 1
ATOM 747 O O . ASP A 1 101 ? 12.68 14.102 2.346 1 44.69 101 ASP A O 1
ATOM 751 N N . HIS A 1 102 ? 14.32 13.547 1.444 1 39.97 102 HIS A N 1
ATOM 752 C CA . HIS A 1 102 ? 15.117 14.531 2.168 1 39.97 102 HIS A CA 1
ATOM 753 C C . HIS A 1 102 ? 15.086 15.883 1.462 1 39.97 102 HIS A C 1
ATOM 755 O O . HIS A 1 102 ? 15.43 15.977 0.281 1 39.97 102 HIS A O 1
ATOM 761 N N . ASN A 1 103 ? 14.094 16.719 1.636 1 35.88 103 ASN A N 1
ATOM 762 C CA . ASN A 1 103 ? 14.344 18.125 1.354 1 35.88 103 ASN A CA 1
ATOM 763 C C . ASN A 1 103 ? 15.742 18.547 1.791 1 35.88 103 ASN A C 1
ATOM 765 O O . ASN A 1 103 ? 16.047 18.562 2.984 1 35.88 103 ASN A O 1
ATOM 769 N N . GLY A 1 104 ? 16.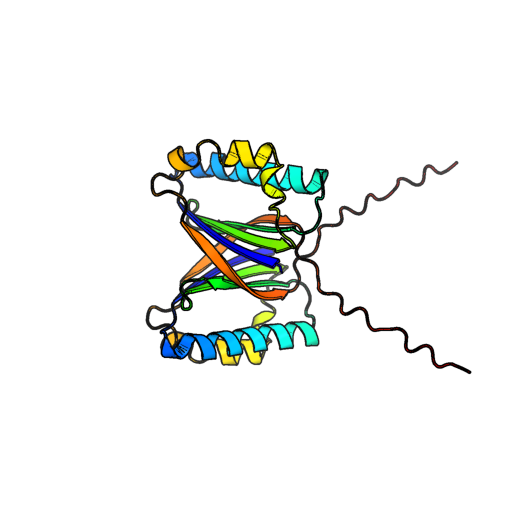781 18.156 1.174 1 34.97 104 GLY A N 1
ATOM 770 C CA . GLY A 1 104 ? 18.062 18.812 1.337 1 34.97 104 GLY A CA 1
ATOM 771 C C . GLY A 1 104 ? 17.953 20.328 1.328 1 34.97 104 GLY A C 1
ATOM 772 O O . GLY A 1 104 ? 17.469 20.922 0.358 1 34.97 104 GLY A O 1
ATOM 773 N N . ASN A 1 105 ? 17.625 20.953 2.457 1 35.12 105 ASN A N 1
ATOM 774 C CA . ASN A 1 105 ? 17.859 22.359 2.725 1 35.12 105 ASN A CA 1
ATOM 775 C C . ASN A 1 105 ? 19.219 22.812 2.189 1 35.12 105 ASN A C 1
ATOM 777 O O . ASN A 1 105 ? 20.266 22.375 2.676 1 35.12 105 ASN A O 1
ATOM 781 N N . GLU A 1 106 ? 19.375 23.031 0.89 1 37.97 106 GLU A N 1
ATOM 782 C CA . GLU A 1 106 ? 20.453 23.844 0.361 1 37.97 106 GLU A CA 1
ATOM 783 C C . GLU A 1 106 ? 20.656 25.109 1.2 1 37.97 106 GLU A C 1
ATOM 785 O O . GLU A 1 106 ? 19.734 25.906 1.355 1 37.97 106 GLU A O 1
ATOM 790 N N . ARG A 1 107 ? 21.422 25.094 2.348 1 36.06 107 ARG A N 1
ATOM 791 C CA . ARG A 1 107 ? 22 26.203 3.082 1 36.06 107 ARG A CA 1
ATOM 792 C C . ARG A 1 107 ? 22.641 27.219 2.133 1 36.06 107 ARG A C 1
ATOM 794 O O . ARG A 1 107 ? 23.469 26.844 1.293 1 36.06 107 ARG A O 1
ATOM 801 N N . GLN A 1 108 ? 21.922 28.297 1.798 1 35.66 108 GLN A N 1
ATOM 802 C CA . GLN A 1 108 ? 22.422 29.562 1.279 1 35.66 108 GLN A CA 1
ATOM 803 C C . GLN A 1 108 ? 23.719 29.969 1.96 1 35.66 108 GLN A C 1
ATOM 805 O O . GLN A 1 108 ? 23.766 30.141 3.18 1 35.66 108 GLN A O 1
ATOM 810 N N . GLU A 1 109 ? 24.891 29.375 1.614 1 37.12 109 GLU A N 1
ATOM 811 C CA . GLU A 1 109 ? 26.203 29.938 1.924 1 37.12 109 GLU A CA 1
ATOM 812 C C . GLU A 1 109 ? 26.219 31.453 1.753 1 37.12 109 GLU A C 1
ATOM 814 O O . GLU A 1 109 ? 25.984 31.953 0.653 1 37.12 109 GLU A O 1
ATOM 819 N N . THR A 1 110 ? 25.641 32.281 2.73 1 33.62 110 THR A N 1
ATOM 820 C CA . THR A 1 110 ? 25.906 33.719 2.877 1 33.62 110 THR A CA 1
ATOM 821 C C . THR A 1 110 ? 27.406 34 2.801 1 33.62 110 THR A C 1
ATOM 823 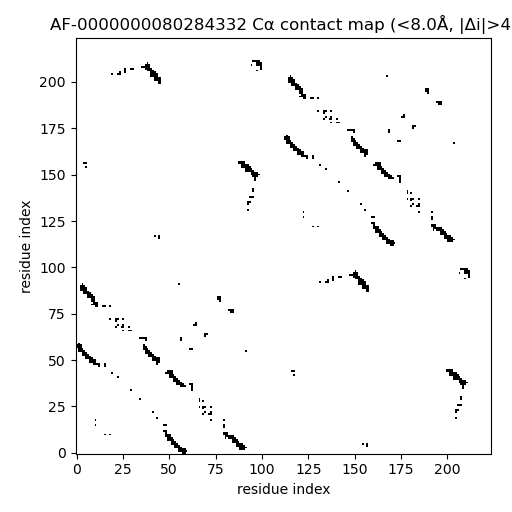O O . THR A 1 110 ? 28.172 33.469 3.615 1 33.62 110 THR A O 1
ATOM 826 N N . ASP A 1 111 ? 28 34.031 1.6 1 36.62 111 ASP A N 1
ATOM 827 C CA . ASP A 1 111 ? 29.266 34.656 1.247 1 36.62 111 ASP A CA 1
ATOM 828 C C . ASP A 1 111 ? 29.438 36 1.978 1 36.62 111 ASP A C 1
ATOM 830 O O . ASP A 1 111 ? 28.625 36.906 1.828 1 36.62 111 ASP A O 1
ATOM 834 N N . ARG A 1 112 ? 30.031 36.031 3.324 1 26.55 112 ARG A N 1
ATOM 835 C CA . ARG A 1 112 ? 30.891 37.125 3.707 1 26.55 112 ARG A CA 1
ATOM 836 C C . ARG A 1 112 ? 32.188 37.125 2.898 1 26.55 112 ARG A C 1
ATOM 838 O O . ARG A 1 112 ? 32.781 36.062 2.676 1 26.55 112 ARG A O 1
ATOM 845 N N . MET B 1 1 ? 7.676 11.742 -15.812 1 63.53 1 MET B N 1
ATOM 846 C CA . MET B 1 1 ? 6.414 11.695 -15.07 1 63.53 1 MET B CA 1
ATOM 847 C C . MET B 1 1 ? 6.207 10.328 -14.43 1 63.53 1 MET B C 1
ATOM 849 O O . MET B 1 1 ? 6.648 9.312 -14.969 1 63.53 1 MET B O 1
ATOM 853 N N . GLY B 1 2 ? 6.102 10.148 -13.102 1 82.62 2 GLY B N 1
ATOM 854 C CA . GLY B 1 2 ? 6.027 8.875 -12.406 1 82.62 2 GLY B CA 1
ATOM 855 C C . GLY B 1 2 ? 4.625 8.297 -12.352 1 82.62 2 GLY B C 1
ATOM 856 O O . GLY B 1 2 ? 3.652 9 -12.648 1 82.62 2 GLY B O 1
ATOM 857 N N . SER B 1 3 ? 4.523 6.941 -12.469 1 93.69 3 SER B N 1
ATOM 858 C CA . SER B 1 3 ? 3.26 6.23 -12.305 1 93.69 3 SER B CA 1
ATOM 859 C C . SER B 1 3 ? 3.227 5.461 -10.984 1 93.69 3 SER B C 1
ATOM 861 O O . SER B 1 3 ? 4.273 5.082 -10.453 1 93.69 3 SER B O 1
ATOM 863 N N . ALA B 1 4 ? 2.006 5.371 -10.508 1 97.12 4 ALA B N 1
ATOM 864 C CA . ALA B 1 4 ? 1.797 4.566 -9.305 1 97.12 4 ALA B CA 1
ATOM 865 C C . ALA B 1 4 ? 0.734 3.496 -9.539 1 97.12 4 ALA B C 1
ATOM 867 O O . ALA B 1 4 ? -0.1 3.629 -10.438 1 97.12 4 ALA B O 1
ATOM 868 N N . PHE B 1 5 ? 0.832 2.434 -8.734 1 97.88 5 PHE B N 1
ATOM 869 C CA . PHE B 1 5 ? -0.145 1.359 -8.875 1 97.88 5 PHE B CA 1
ATOM 870 C C . PHE B 1 5 ? -0.406 0.69 -7.531 1 97.88 5 PHE B C 1
ATOM 872 O O . PHE B 1 5 ? 0.417 0.777 -6.617 1 97.88 5 PHE B O 1
ATOM 879 N N . VAL B 1 6 ? -1.523 0.078 -7.461 1 98.69 6 VAL B N 1
ATOM 880 C CA . VAL B 1 6 ? -1.938 -0.796 -6.371 1 98.69 6 VAL B CA 1
ATOM 881 C C . VAL B 1 6 ? -2.525 -2.088 -6.938 1 98.69 6 VAL B C 1
ATOM 883 O O . VAL B 1 6 ? -3.379 -2.051 -7.824 1 98.69 6 VAL B O 1
ATOM 886 N N . VAL B 1 7 ? -2.064 -3.199 -6.461 1 98.62 7 VAL B N 1
ATOM 887 C CA . VAL B 1 7 ? -2.588 -4.504 -6.859 1 98.62 7 VAL B CA 1
ATOM 888 C C . VAL B 1 7 ? -3.09 -5.258 -5.633 1 98.62 7 VAL B C 1
ATOM 890 O O . VAL B 1 7 ? -2.396 -5.332 -4.617 1 98.62 7 VAL B O 1
ATOM 893 N N . ARG B 1 8 ? -4.258 -5.781 -5.758 1 98.56 8 ARG B N 1
ATOM 894 C CA . ARG B 1 8 ? -4.82 -6.582 -4.676 1 98.56 8 ARG B CA 1
ATOM 895 C C . ARG B 1 8 ? -5.312 -7.93 -5.191 1 98.56 8 ARG B C 1
ATOM 897 O O . ARG B 1 8 ? -5.832 -8.023 -6.309 1 98.56 8 ARG B O 1
ATOM 904 N N . TYR B 1 9 ? -5.258 -8.898 -4.359 1 98.62 9 TYR B N 1
ATOM 905 C CA . TYR B 1 9 ? -5.781 -10.211 -4.715 1 98.62 9 TYR B CA 1
ATOM 906 C C . TYR B 1 9 ? -5.809 -11.133 -3.504 1 98.62 9 TYR B C 1
ATOM 908 O O . TYR B 1 9 ? -5.23 -10.82 -2.461 1 98.62 9 TYR B O 1
ATOM 916 N N . GLN B 1 10 ? -6.551 -12.242 -3.688 1 98.62 10 GLN B N 1
ATOM 917 C CA . GLN B 1 10 ? -6.617 -13.289 -2.676 1 98.62 10 GLN B CA 1
ATOM 918 C C . GLN B 1 10 ? -6.156 -14.625 -3.244 1 98.62 10 GLN B C 1
ATOM 920 O O . GLN B 1 10 ? -6.602 -15.039 -4.32 1 98.62 10 GLN B O 1
ATOM 925 N N . THR B 1 11 ? -5.309 -15.227 -2.488 1 98.75 11 THR B N 1
ATOM 926 C CA . THR B 1 11 ? -4.918 -16.594 -2.832 1 98.75 11 THR B CA 1
ATOM 927 C C . THR B 1 11 ? -5.852 -17.609 -2.18 1 98.75 11 THR B C 1
ATOM 929 O O . THR B 1 11 ? -6.723 -17.234 -1.39 1 98.75 11 THR B O 1
ATOM 932 N N . THR B 1 12 ? -5.66 -18.906 -2.613 1 98.38 12 THR B N 1
ATOM 933 C CA . THR B 1 12 ? -6.23 -19.969 -1.783 1 98.38 12 THR B CA 1
ATOM 934 C C . THR B 1 12 ? -5.438 -20.125 -0.49 1 98.38 12 THR B C 1
ATOM 936 O O . THR B 1 12 ? -4.305 -19.641 -0.386 1 98.38 12 THR B O 1
ATOM 939 N N . GLN B 1 13 ? -6.102 -20.766 0.434 1 98.12 13 GLN B N 1
ATOM 940 C CA . GLN B 1 13 ? -5.402 -21.031 1.687 1 98.12 13 GLN B CA 1
ATOM 941 C C . GLN B 1 13 ? -4.152 -21.875 1.451 1 98.12 13 GLN B C 1
ATOM 943 O O . GLN B 1 13 ? -3.113 -21.641 2.07 1 98.12 13 GLN B O 1
ATOM 948 N N . GLU B 1 14 ? -4.254 -22.812 0.588 1 98.06 14 GLU B N 1
ATOM 949 C CA . GLU B 1 14 ? -3.184 -23.766 0.325 1 98.06 14 GLU B CA 1
ATOM 950 C C . GLU B 1 14 ? -2 -23.094 -0.37 1 98.06 14 GLU B C 1
ATOM 952 O O . GLU B 1 14 ? -0.854 -23.516 -0.189 1 98.06 14 GLU B O 1
ATOM 957 N N . SER B 1 15 ? -2.32 -22.016 -1.063 1 98.44 15 SER B N 1
ATOM 958 C CA . SER B 1 15 ? -1.273 -21.453 -1.902 1 98.44 15 SER B CA 1
ATOM 959 C C . SER B 1 15 ? -0.669 -20.203 -1.261 1 98.44 15 SER B C 1
ATOM 961 O O . SER B 1 15 ? 0.282 -19.625 -1.79 1 98.44 15 SER B O 1
ATOM 963 N N . ALA B 1 16 ? -1.175 -19.797 -0.184 1 98.62 16 ALA B N 1
ATOM 964 C CA . ALA B 1 16 ? -0.764 -18.547 0.431 1 98.62 16 ALA B CA 1
ATOM 965 C C . ALA B 1 16 ? 0.719 -18.562 0.791 1 98.62 16 ALA B C 1
ATOM 967 O O . ALA B 1 16 ? 1.433 -17.594 0.57 1 98.62 16 ALA B O 1
ATOM 968 N N . GLY B 1 17 ? 1.15 -19.609 1.396 1 98.5 17 GLY B N 1
ATOM 969 C CA . GLY B 1 17 ? 2.549 -19.703 1.781 1 98.5 17 GLY B CA 1
ATOM 970 C C . GLY B 1 17 ? 3.498 -19.672 0.599 1 98.5 17 GLY B C 1
ATOM 971 O O . GLY B 1 17 ? 4.523 -18.984 0.641 1 98.5 17 GLY B O 1
ATOM 972 N N . GLU B 1 18 ? 3.154 -20.484 -0.387 1 98.31 18 GLU B N 1
ATOM 973 C CA . GLU B 1 18 ? 3.959 -20.469 -1.604 1 98.31 18 GLU B CA 1
ATOM 974 C C . GLU B 1 18 ? 3.998 -19.078 -2.223 1 98.31 18 GLU B C 1
ATOM 976 O O . GLU B 1 18 ? 5.055 -18.625 -2.666 1 98.31 18 GLU B O 1
ATOM 981 N N . ASN B 1 19 ? 2.85 -18.438 -2.318 1 98.69 19 ASN B N 1
ATOM 982 C CA . ASN B 1 19 ? 2.766 -17.094 -2.871 1 98.69 19 ASN B CA 1
ATOM 983 C C . ASN B 1 19 ? 3.67 -16.109 -2.119 1 98.69 19 ASN B C 1
ATOM 985 O O . ASN B 1 19 ? 4.383 -15.32 -2.734 1 98.69 19 ASN B O 1
ATOM 989 N N . GLU B 1 20 ? 3.621 -16.172 -0.835 1 98.75 20 GLU B N 1
ATOM 990 C CA . GLU B 1 20 ? 4.453 -15.32 0.006 1 98.75 20 GLU B CA 1
ATOM 991 C C . GLU B 1 20 ? 5.934 -15.523 -0.297 1 98.75 20 GLU B C 1
ATOM 993 O O . GLU B 1 20 ? 6.684 -14.555 -0.425 1 98.75 20 GLU B O 1
ATOM 998 N N . LYS B 1 21 ? 6.379 -16.734 -0.442 1 98.69 21 LYS B N 1
ATOM 999 C CA . LYS B 1 21 ? 7.773 -17.031 -0.737 1 98.69 21 LYS B CA 1
ATOM 1000 C C . LYS B 1 21 ? 8.188 -16.484 -2.096 1 98.69 21 LYS B C 1
ATOM 1002 O O . LYS B 1 21 ? 9.305 -15.984 -2.258 1 98.69 21 LYS B O 1
ATOM 1007 N N . LEU B 1 22 ? 7.305 -16.578 -3.025 1 98.81 22 LEU B N 1
ATOM 1008 C CA . LEU B 1 22 ? 7.578 -16.047 -4.355 1 98.81 22 LEU B CA 1
ATOM 1009 C C . LEU B 1 22 ? 7.738 -14.531 -4.309 1 98.81 22 LEU B C 1
ATOM 1011 O O . LEU B 1 22 ? 8.625 -13.977 -4.957 1 98.81 22 LEU B O 1
ATOM 1015 N N . VAL B 1 23 ? 6.918 -13.859 -3.584 1 98.69 23 VAL B N 1
ATOM 1016 C CA . VAL B 1 23 ? 7.02 -12.414 -3.439 1 98.69 23 VAL B CA 1
ATOM 1017 C C . VAL B 1 23 ? 8.312 -12.055 -2.713 1 98.69 23 VAL B C 1
ATOM 1019 O O . VAL B 1 23 ? 9.008 -11.109 -3.098 1 98.69 23 VAL B O 1
ATOM 1022 N N . GLU B 1 24 ? 8.711 -12.82 -1.637 1 98.75 24 GLU B N 1
ATOM 1023 C CA . GLU B 1 24 ? 9.969 -12.602 -0.93 1 98.75 24 GLU B CA 1
ATOM 1024 C C . GLU B 1 24 ? 11.156 -12.695 -1.88 1 98.75 24 GLU B C 1
ATOM 1026 O O . GLU B 1 24 ? 12.125 -11.938 -1.756 1 98.75 24 GLU B O 1
ATOM 1031 N N . ALA B 1 25 ? 11.078 -13.609 -2.777 1 98.69 25 ALA B N 1
ATOM 1032 C CA . ALA B 1 25 ? 12.164 -13.789 -3.74 1 98.69 25 ALA B CA 1
ATOM 1033 C C . ALA B 1 25 ? 12.32 -12.555 -4.621 1 98.69 25 ALA B C 1
ATOM 1035 O O . ALA B 1 25 ? 13.438 -12.211 -5.012 1 98.69 25 ALA B O 1
ATOM 1036 N N . VAL B 1 26 ? 11.219 -11.906 -4.992 1 98.62 26 VAL B N 1
ATOM 1037 C CA . VAL B 1 26 ? 11.273 -10.672 -5.77 1 98.62 26 VAL B CA 1
ATOM 1038 C C . VAL B 1 26 ? 12.047 -9.609 -4.996 1 98.62 26 VAL B C 1
ATOM 1040 O O . VAL B 1 26 ? 12.938 -8.961 -5.543 1 98.62 26 VAL B O 1
ATOM 1043 N N . PHE B 1 27 ? 11.734 -9.484 -3.764 1 98.06 27 PHE B N 1
ATOM 1044 C CA . PHE B 1 27 ? 12.383 -8.445 -2.965 1 98.06 27 PHE B CA 1
ATOM 1045 C C . PHE B 1 27 ? 13.852 -8.781 -2.725 1 98.06 27 PHE B C 1
ATOM 1047 O O . PHE B 1 27 ? 14.695 -7.887 -2.65 1 98.06 27 PHE B O 1
ATOM 1054 N N . ALA B 1 28 ? 14.195 -10.062 -2.551 1 98.31 28 ALA B N 1
ATOM 1055 C CA . ALA B 1 28 ? 15.594 -10.461 -2.441 1 98.31 28 ALA B CA 1
ATOM 1056 C C . ALA B 1 28 ? 16.375 -10.062 -3.689 1 98.31 28 ALA B C 1
ATOM 1058 O O . ALA B 1 28 ? 17.516 -9.586 -3.592 1 98.31 28 ALA B O 1
ATOM 1059 N N . GLU B 1 29 ? 15.758 -10.273 -4.777 1 98.56 29 GLU B N 1
ATOM 1060 C CA . GLU B 1 29 ? 16.422 -9.883 -6.02 1 98.56 29 GLU B CA 1
ATOM 1061 C C . GLU B 1 29 ? 16.578 -8.367 -6.105 1 98.56 29 GLU B C 1
ATOM 1063 O O . GLU B 1 29 ? 17.625 -7.871 -6.531 1 98.56 29 GLU B O 1
ATOM 1068 N N . LEU B 1 30 ? 15.516 -7.594 -5.789 1 97.44 30 LEU B N 1
ATOM 1069 C CA . LEU B 1 30 ? 15.594 -6.137 -5.797 1 97.44 30 LEU B CA 1
ATOM 1070 C C . LEU B 1 30 ? 16.703 -5.645 -4.883 1 97.44 30 LEU B C 1
ATOM 1072 O O . LEU B 1 30 ? 17.406 -4.676 -5.211 1 97.44 30 LEU B O 1
ATOM 1076 N N . ALA B 1 31 ? 16.859 -6.328 -3.748 1 95.75 31 ALA B N 1
ATOM 1077 C CA . ALA B 1 31 ? 17.922 -5.953 -2.809 1 95.75 31 ALA B CA 1
ATOM 1078 C C . ALA B 1 31 ? 19.297 -6.18 -3.416 1 95.75 31 ALA B C 1
ATOM 1080 O O . ALA B 1 31 ? 20.234 -5.41 -3.16 1 95.75 31 ALA B O 1
ATOM 1081 N N . ARG B 1 32 ? 19.391 -7.172 -4.238 1 97.19 32 ARG B N 1
ATOM 1082 C CA . ARG B 1 32 ? 20.672 -7.508 -4.852 1 97.19 32 ARG B CA 1
ATOM 1083 C C . ARG B 1 32 ? 20.984 -6.594 -6.035 1 97.19 32 ARG B C 1
ATOM 1085 O O . ARG B 1 32 ? 22.094 -6.105 -6.18 1 97.19 32 ARG B O 1
ATOM 1092 N N . GLU B 1 33 ? 20 -6.332 -6.812 1 96.88 33 GLU B N 1
ATOM 1093 C CA . GLU B 1 33 ? 20.188 -5.645 -8.086 1 96.88 33 GLU B CA 1
ATOM 1094 C C . GLU B 1 33 ? 20.078 -4.133 -7.918 1 96.88 33 GLU B C 1
ATOM 1096 O O . GLU B 1 33 ? 20.609 -3.371 -8.727 1 96.88 33 GLU B O 1
ATOM 1101 N N . GLN B 1 34 ? 19.312 -3.66 -7.027 1 95.06 34 GLN B N 1
ATOM 1102 C CA . GLN B 1 34 ? 19.109 -2.273 -6.617 1 95.06 34 GLN B CA 1
ATOM 1103 C C . GLN B 1 34 ? 18.812 -1.38 -7.816 1 95.06 34 GLN B C 1
ATOM 1105 O O . GLN B 1 34 ? 19.453 -0.346 -8.008 1 95.06 34 GLN B O 1
ATOM 1110 N N . PRO B 1 35 ? 17.906 -1.815 -8.617 1 94.31 35 PRO B N 1
ATOM 1111 C CA . PRO B 1 35 ? 17.531 -0.917 -9.711 1 94.31 35 PRO B CA 1
ATOM 1112 C C . PRO B 1 35 ? 16.984 0.421 -9.219 1 94.31 35 PRO B C 1
ATOM 1114 O O . PRO B 1 35 ? 16.328 0.478 -8.18 1 94.31 35 PRO B O 1
ATOM 1117 N N . GLY B 1 36 ? 17.266 1.538 -10.016 1 92.19 36 GLY B N 1
ATOM 1118 C CA . GLY B 1 36 ? 16.703 2.842 -9.68 1 92.19 36 GLY B CA 1
ATOM 1119 C C . GLY B 1 36 ? 15.305 3.047 -10.211 1 92.19 36 GLY B C 1
ATOM 1120 O O . GLY B 1 36 ? 14.797 2.227 -10.984 1 92.19 36 GLY B O 1
ATOM 1121 N N . GLY B 1 37 ? 14.602 4.086 -9.672 1 92.94 37 GLY B N 1
ATOM 1122 C CA . GLY B 1 37 ? 13.344 4.551 -10.242 1 92.94 37 GLY B CA 1
ATOM 1123 C C . GLY B 1 37 ? 12.148 3.727 -9.797 1 92.94 37 GLY B C 1
ATOM 1124 O O . GLY B 1 37 ? 11.078 3.793 -10.414 1 92.94 37 GLY B O 1
ATOM 1125 N N . LEU B 1 38 ? 12.297 2.912 -8.75 1 95.5 38 LEU B N 1
ATOM 1126 C CA . LEU B 1 38 ? 11.211 2.074 -8.266 1 95.5 38 LEU B CA 1
ATOM 1127 C C . LEU B 1 38 ? 11.055 2.203 -6.754 1 95.5 38 LEU B C 1
ATOM 1129 O O . LEU B 1 38 ? 12.047 2.113 -6.016 1 95.5 38 LEU B O 1
ATOM 1133 N N . SER B 1 39 ? 9.906 2.504 -6.316 1 95.69 39 SER B N 1
ATOM 1134 C CA . SER B 1 39 ? 9.453 2.26 -4.949 1 95.69 39 SER B CA 1
ATOM 1135 C C . SER B 1 39 ? 8.352 1.207 -4.91 1 95.69 39 SER B C 1
ATOM 1137 O O . SER B 1 39 ? 7.387 1.282 -5.672 1 95.69 39 SER B O 1
ATOM 1139 N N . TYR B 1 40 ? 8.508 0.217 -4.039 1 97.44 40 TYR B N 1
ATOM 1140 C CA . TYR B 1 40 ? 7.648 -0.958 -4.086 1 97.44 40 TYR B CA 1
ATOM 1141 C C . TYR B 1 40 ? 7.516 -1.591 -2.705 1 97.44 40 TYR B C 1
ATOM 1143 O O . TYR B 1 40 ? 8.5 -1.717 -1.976 1 97.44 40 TYR B O 1
ATOM 1151 N N . ALA B 1 41 ? 6.328 -1.966 -2.311 1 97.88 41 ALA B N 1
ATOM 1152 C CA . ALA B 1 41 ? 6.078 -2.678 -1.061 1 97.88 41 ALA B CA 1
ATOM 1153 C C . ALA B 1 41 ? 4.934 -3.672 -1.215 1 97.88 41 ALA B C 1
ATOM 1155 O O . ALA B 1 41 ? 4.016 -3.455 -2.014 1 97.88 41 ALA B O 1
ATOM 1156 N N . SER B 1 42 ? 5.035 -4.762 -0.487 1 98.5 42 SER B N 1
ATOM 1157 C CA . SER B 1 42 ? 4.004 -5.793 -0.5 1 98.5 42 SER B CA 1
ATOM 1158 C C . SER B 1 42 ? 3.623 -6.211 0.916 1 98.5 42 SER B C 1
ATOM 1160 O O . SER B 1 42 ? 4.488 -6.34 1.786 1 98.5 42 SER B O 1
ATOM 1162 N N . PHE B 1 43 ? 2.34 -6.504 1.051 1 98.62 43 PHE B N 1
ATOM 1163 C CA . PHE B 1 43 ? 1.767 -6.852 2.346 1 98.62 43 PHE B CA 1
ATOM 1164 C C . PHE B 1 43 ? 0.896 -8.094 2.236 1 98.62 43 PHE B C 1
ATOM 1166 O O . PHE B 1 43 ? 0.173 -8.273 1.254 1 98.62 43 PHE B O 1
ATOM 1173 N N . LYS B 1 44 ? 1.013 -8.953 3.23 1 98.88 44 LYS B N 1
ATOM 1174 C CA . LYS B 1 44 ? 0.01 -9.984 3.482 1 98.88 44 LYS B CA 1
ATOM 1175 C C . LYS B 1 44 ? -0.915 -9.578 4.629 1 98.88 44 LYS B C 1
ATOM 1177 O O . LYS B 1 44 ? -0.45 -9.211 5.707 1 98.88 44 LYS B O 1
ATOM 1182 N N . LEU B 1 45 ? -2.258 -9.633 4.355 1 98.69 45 LEU B N 1
ATOM 1183 C CA . LEU B 1 45 ? -3.203 -9.195 5.379 1 98.69 45 LEU B CA 1
ATOM 1184 C C . LEU B 1 45 ? -3.41 -10.289 6.422 1 98.69 45 LEU B C 1
ATOM 1186 O O . LEU B 1 45 ? -2.998 -11.43 6.223 1 98.69 45 LEU B O 1
ATOM 1190 N N . ASP B 1 46 ? -4.02 -9.992 7.543 1 97.94 46 ASP B N 1
ATOM 1191 C CA . ASP B 1 46 ? -4.137 -10.875 8.695 1 97.94 46 ASP B CA 1
ATOM 1192 C C . ASP B 1 46 ? -5.016 -12.078 8.383 1 97.94 46 ASP B C 1
ATOM 1194 O O . ASP B 1 46 ? -4.945 -13.102 9.062 1 97.94 46 ASP B O 1
ATOM 1198 N N . ASP B 1 47 ? -5.883 -11.922 7.348 1 98.06 47 ASP B N 1
ATOM 1199 C CA . ASP B 1 47 ? -6.691 -13.078 6.973 1 98.06 47 ASP B CA 1
ATOM 1200 C C . ASP B 1 47 ? -5.816 -14.195 6.41 1 98.06 47 ASP B C 1
ATOM 1202 O O . ASP B 1 47 ? -6.285 -15.328 6.234 1 98.06 47 ASP B O 1
ATOM 1206 N N . GLY B 1 48 ? -4.645 -13.914 6.078 1 98.19 48 GLY B N 1
ATOM 1207 C CA . GLY B 1 48 ? -3.645 -14.906 5.715 1 98.19 48 GLY B CA 1
ATOM 1208 C C . GLY B 1 48 ? -3.637 -15.227 4.23 1 98.19 48 GLY B C 1
ATOM 1209 O O . GLY B 1 48 ? -2.762 -15.953 3.752 1 98.19 48 GLY B O 1
ATOM 1210 N N . VAL B 1 49 ? -4.648 -14.695 3.492 1 98.62 49 VAL B N 1
ATOM 1211 C CA . VAL B 1 49 ? -4.734 -15.094 2.092 1 98.62 49 VAL B CA 1
ATOM 1212 C C . VAL B 1 49 ? -4.789 -13.859 1.203 1 98.62 49 VAL B C 1
ATOM 1214 O O . VAL B 1 49 ? -4.621 -13.953 -0.016 1 98.62 49 VAL B O 1
ATOM 1217 N N . SER B 1 50 ? -5.023 -12.648 1.72 1 98.69 50 SER B N 1
ATOM 1218 C CA . SER B 1 50 ? -5.105 -11.406 0.949 1 98.69 50 SER B CA 1
ATOM 1219 C C . SER B 1 50 ? -3.744 -10.727 0.862 1 98.69 50 SER B C 1
ATOM 1221 O O . SER B 1 50 ? -3.023 -10.633 1.857 1 98.69 50 SER B O 1
ATOM 1223 N N . PHE B 1 51 ? -3.395 -10.289 -0.326 1 98.88 51 PHE B N 1
ATOM 1224 C CA . PHE B 1 51 ? -2.131 -9.617 -0.606 1 98.88 51 PHE B CA 1
ATOM 1225 C C . PHE B 1 51 ? -2.371 -8.266 -1.262 1 98.88 51 PHE B C 1
ATOM 1227 O O . PHE B 1 51 ? -3.301 -8.109 -2.057 1 98.88 51 PHE B O 1
ATOM 1234 N N . VAL B 1 52 ? -1.561 -7.297 -0.9 1 98.88 52 VAL B N 1
ATOM 1235 C CA . VAL B 1 52 ? -1.574 -5.961 -1.484 1 98.88 52 VAL B CA 1
ATOM 1236 C C . VAL B 1 52 ? -0.159 -5.559 -1.894 1 98.88 52 VAL B C 1
ATOM 1238 O O . VAL B 1 52 ? 0.774 -5.652 -1.092 1 98.88 52 VAL B O 1
ATOM 1241 N N . HIS B 1 53 ? 0.018 -5.168 -3.141 1 98.75 53 HIS B N 1
ATOM 1242 C CA . HIS B 1 53 ? 1.24 -4.559 -3.652 1 98.75 53 HIS B CA 1
ATOM 1243 C C . HIS B 1 53 ? 1.02 -3.092 -4.008 1 98.75 53 HIS B C 1
ATOM 1245 O O . HIS B 1 53 ? 0.024 -2.748 -4.648 1 98.75 53 HIS B O 1
ATOM 1251 N N . VAL B 1 54 ? 1.915 -2.266 -3.572 1 98.31 54 VAL B N 1
ATOM 1252 C CA . VAL B 1 54 ? 1.899 -0.864 -3.98 1 98.31 54 VAL B CA 1
ATOM 1253 C C . VAL B 1 54 ? 3.252 -0.485 -4.578 1 98.31 54 VAL B C 1
ATOM 1255 O O . VAL B 1 54 ? 4.297 -0.951 -4.113 1 98.31 54 VAL B O 1
ATOM 1258 N N . GLY B 1 55 ? 3.145 0.433 -5.609 1 97.12 55 GLY B N 1
ATOM 1259 C CA . GLY B 1 55 ? 4.402 0.824 -6.23 1 97.12 55 GLY B CA 1
ATOM 1260 C C . GLY B 1 55 ? 4.332 2.17 -6.926 1 97.12 55 GLY B C 1
ATOM 1261 O O . GLY B 1 55 ? 3.242 2.648 -7.254 1 97.12 55 GLY B O 1
ATOM 1262 N N . VAL B 1 56 ? 5.496 2.75 -7.031 1 96.19 56 VAL B N 1
ATOM 1263 C CA . VAL B 1 56 ? 5.727 3.961 -7.812 1 96.19 56 VAL B CA 1
ATOM 1264 C C . VAL B 1 56 ? 6.891 3.742 -8.773 1 96.19 56 VAL B C 1
ATOM 1266 O O . VAL B 1 56 ? 7.949 3.252 -8.375 1 96.19 56 VAL B O 1
ATOM 1269 N N . VAL B 1 57 ? 6.621 4.027 -9.977 1 95.38 57 VAL B N 1
ATOM 1270 C CA . VAL B 1 57 ? 7.656 3.932 -11 1 95.38 57 VAL B CA 1
ATOM 1271 C C . VAL B 1 57 ? 7.973 5.32 -11.547 1 95.38 57 VAL B C 1
ATOM 1273 O O . VAL B 1 57 ? 7.066 6.066 -11.938 1 95.38 57 VAL B O 1
ATOM 1276 N N . GLU B 1 58 ? 9.352 5.535 -11.43 1 91.31 58 GLU B N 1
ATOM 1277 C CA . GLU B 1 58 ? 9.836 6.777 -12.031 1 91.31 58 GLU B CA 1
ATOM 1278 C C . GLU B 1 58 ? 10.289 6.559 -13.469 1 91.31 58 GLU B C 1
ATOM 1280 O O . GLU B 1 58 ? 11.039 5.621 -13.75 1 91.31 58 GLU B O 1
ATOM 1285 N N . GLY B 1 59 ? 9.68 7.254 -14.469 1 86.25 59 GLY B N 1
ATOM 1286 C CA . GLY B 1 59 ? 10.055 7.102 -15.859 1 86.25 59 GLY B CA 1
ATOM 1287 C C . GLY B 1 59 ? 9.156 6.137 -16.625 1 86.25 59 GLY B C 1
ATOM 1288 O O . GLY B 1 59 ? 8.055 5.828 -16.172 1 86.25 59 GLY B O 1
ATOM 1289 N N . ASP B 1 60 ? 9.445 5.59 -17.828 1 82.44 60 ASP B N 1
ATOM 1290 C CA . ASP B 1 60 ? 8.57 4.848 -18.719 1 82.44 60 ASP B CA 1
ATOM 1291 C C . ASP B 1 60 ? 8.75 3.34 -18.531 1 82.44 60 ASP B C 1
ATOM 1293 O O . ASP B 1 60 ? 7.844 2.561 -18.844 1 82.44 60 ASP B O 1
ATOM 1297 N N . GLY B 1 61 ? 9.688 2.889 -17.859 1 87.5 61 GLY B N 1
ATOM 1298 C CA . GLY B 1 61 ? 9.922 1.465 -17.688 1 87.5 61 GLY B CA 1
ATOM 1299 C C . GLY B 1 61 ? 9.812 1.013 -16.25 1 87.5 61 GLY B C 1
ATOM 1300 O O . GLY B 1 61 ? 10.234 1.725 -15.336 1 87.5 61 GLY B O 1
ATOM 1301 N N . ASN B 1 62 ? 8.953 -0.188 -16.188 1 93.38 62 ASN B N 1
ATOM 1302 C CA . ASN B 1 62 ? 8.852 -0.801 -14.859 1 93.38 62 ASN B CA 1
ATOM 1303 C C . ASN B 1 62 ? 10.031 -1.736 -14.586 1 93.38 62 ASN B C 1
ATOM 1305 O O . ASN B 1 62 ? 10.156 -2.785 -15.227 1 93.38 62 ASN B O 1
ATOM 1309 N N . PRO B 1 63 ? 10.883 -1.418 -13.664 1 95.31 63 PRO B N 1
ATOM 1310 C CA . PRO B 1 63 ? 12.062 -2.242 -13.383 1 95.31 63 PRO B CA 1
ATOM 1311 C C . PRO B 1 63 ? 11.703 -3.674 -12.992 1 95.31 63 PRO B C 1
ATOM 1313 O O . PRO B 1 63 ? 12.523 -4.582 -13.133 1 95.31 63 PRO B O 1
ATOM 1316 N N . LEU B 1 64 ? 10.516 -3.865 -12.469 1 96.75 64 LEU B N 1
ATOM 1317 C CA . LEU B 1 64 ? 10.086 -5.211 -12.117 1 96.75 64 LEU B CA 1
ATOM 1318 C C . LEU B 1 64 ? 10.062 -6.117 -13.336 1 96.75 64 LEU B C 1
ATOM 1320 O O . LEU B 1 64 ? 10.219 -7.336 -13.219 1 96.75 64 LEU B O 1
ATOM 1324 N N . ALA B 1 65 ? 9.90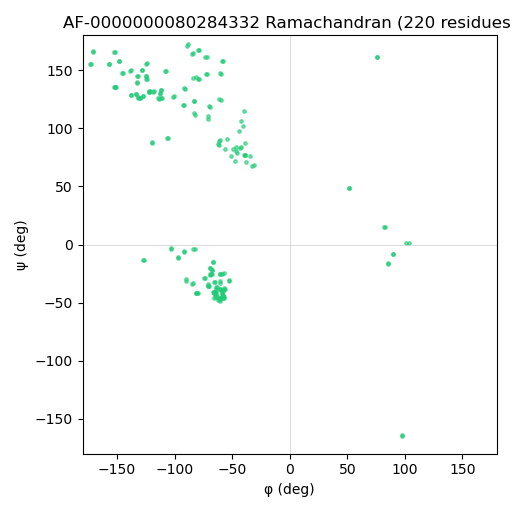6 -5.547 -14.516 1 94.75 65 ALA B N 1
ATOM 1325 C CA . ALA B 1 65 ? 9.773 -6.312 -15.75 1 94.75 65 ALA B CA 1
ATOM 1326 C C . ALA B 1 65 ? 11.094 -7.004 -16.109 1 94.75 65 ALA B C 1
ATOM 1328 O O . ALA B 1 65 ? 11.102 -7.992 -16.844 1 94.75 65 ALA B O 1
ATOM 1329 N N . ALA B 1 66 ? 12.211 -6.539 -15.57 1 94.69 66 ALA B N 1
ATOM 1330 C CA . ALA B 1 66 ? 13.516 -7.129 -15.844 1 94.69 66 ALA B CA 1
ATOM 1331 C C . ALA B 1 66 ? 13.859 -8.203 -14.812 1 94.69 66 ALA B C 1
ATOM 1333 O O . ALA B 1 66 ? 14.867 -8.898 -14.945 1 94.69 66 ALA B O 1
ATOM 1334 N N . SER B 1 67 ? 13.07 -8.344 -13.836 1 97 67 SER B N 1
ATOM 1335 C CA . SER B 1 67 ? 13.336 -9.266 -12.734 1 97 67 SER B CA 1
ATOM 1336 C C . SER B 1 67 ? 12.898 -10.68 -13.086 1 97 67 SER B C 1
ATOM 1338 O O . SER B 1 67 ? 11.727 -10.914 -13.391 1 97 67 SER B O 1
ATOM 1340 N N . ALA B 1 68 ? 13.836 -11.602 -13 1 97.88 68 ALA B N 1
ATOM 1341 C CA . ALA B 1 68 ? 13.5 -13.008 -13.219 1 97.88 68 ALA B CA 1
ATOM 1342 C C . ALA B 1 68 ? 12.562 -13.523 -12.133 1 97.88 68 ALA B C 1
ATOM 1344 O O . ALA B 1 68 ? 11.625 -14.266 -12.414 1 97.88 68 ALA B O 1
ATOM 1345 N N . ALA B 1 69 ? 12.836 -13.141 -10.891 1 98.25 69 ALA B N 1
ATOM 1346 C CA . ALA B 1 69 ? 11.992 -13.547 -9.773 1 98.25 69 ALA B CA 1
ATOM 1347 C C . ALA B 1 69 ? 10.562 -13.039 -9.945 1 98.25 69 ALA B C 1
ATOM 1349 O O . ALA B 1 69 ? 9.602 -13.742 -9.625 1 98.25 69 ALA B O 1
ATOM 1350 N N . PHE B 1 70 ? 10.359 -11.844 -10.461 1 98.44 70 PHE B N 1
ATOM 1351 C CA . PHE B 1 70 ? 9.039 -11.289 -10.695 1 98.44 70 PHE B CA 1
ATOM 1352 C C . PHE B 1 70 ? 8.297 -12.086 -11.766 1 98.44 70 PHE B C 1
ATOM 1354 O O . PHE B 1 70 ? 7.109 -12.367 -11.625 1 98.44 70 PHE B O 1
ATOM 1361 N N . HIS B 1 71 ? 9.023 -12.461 -12.812 1 98 71 HIS B N 1
ATOM 1362 C CA . HIS B 1 71 ? 8.398 -13.266 -13.859 1 98 71 HIS B CA 1
ATOM 1363 C C . HIS B 1 71 ? 7.945 -14.617 -13.32 1 98 71 HIS B C 1
ATOM 1365 O O . HIS B 1 71 ? 6.859 -15.094 -13.656 1 98 71 HIS B O 1
ATOM 1371 N N . GLU B 1 72 ? 8.789 -15.234 -12.57 1 97.88 72 GLU B N 1
ATOM 1372 C CA . GLU B 1 72 ? 8.414 -16.5 -11.953 1 97.88 72 GLU B CA 1
ATOM 1373 C C . GLU B 1 72 ? 7.172 -16.328 -11.07 1 97.88 72 GLU B C 1
ATOM 1375 O O . GLU B 1 72 ? 6.254 -17.156 -11.125 1 97.88 72 GLU B O 1
ATOM 1380 N N . PHE B 1 73 ? 7.125 -15.273 -10.25 1 98.25 73 PHE B N 1
ATOM 1381 C CA . PHE B 1 73 ? 5.973 -14.953 -9.414 1 98.25 73 PHE B CA 1
ATOM 1382 C C . PHE B 1 73 ? 4.723 -14.766 -10.266 1 98.25 73 PHE B C 1
ATOM 1384 O O . PHE B 1 73 ? 3.66 -15.297 -9.938 1 98.25 73 PHE B O 1
ATOM 1391 N N . GLN B 1 74 ? 4.918 -14.07 -11.305 1 97.12 74 GLN B N 1
ATOM 1392 C CA . GLN B 1 74 ? 3.777 -13.781 -12.164 1 97.12 74 GLN B CA 1
ATOM 1393 C C . GLN B 1 74 ? 3.266 -15.047 -12.852 1 97.12 74 GLN B C 1
ATOM 1395 O O . GLN B 1 74 ? 2.062 -15.195 -13.07 1 97.12 74 GLN B O 1
ATOM 1400 N N . ARG B 1 75 ? 4.395 -15.898 -12.891 1 93.19 75 ARG B N 1
ATOM 1401 C CA . ARG B 1 75 ? 4.035 -17.172 -13.5 1 93.19 75 ARG B CA 1
ATOM 1402 C C . ARG B 1 75 ? 3.146 -17.984 -12.57 1 93.19 75 ARG B C 1
ATOM 1404 O O . ARG B 1 75 ? 3.5 -18.234 -11.414 1 93.19 75 ARG B O 1
ATOM 1411 N N . GLY B 1 76 ? 1.896 -18.156 -12.812 1 93.62 76 GLY B N 1
ATOM 1412 C CA . GLY B 1 76 ? 1.005 -19.016 -12.062 1 93.62 76 GLY B CA 1
ATOM 1413 C C . GLY B 1 76 ? 0.088 -18.266 -11.125 1 93.62 76 GLY B C 1
ATOM 1414 O O . GLY B 1 76 ? -0.561 -18.859 -10.258 1 93.62 76 GLY B O 1
ATOM 1415 N N . ILE B 1 77 ? 0.208 -16.953 -11.148 1 97.06 77 ILE B N 1
ATOM 1416 C CA . ILE B 1 77 ? -0.579 -16.156 -10.211 1 97.06 77 ILE B CA 1
ATOM 1417 C C . ILE B 1 77 ? -2.055 -16.531 -10.328 1 97.06 77 ILE B C 1
ATOM 1419 O O . ILE B 1 77 ? -2.768 -16.594 -9.32 1 97.06 77 ILE B O 1
ATOM 1423 N N . ARG B 1 78 ? -2.492 -16.922 -11.469 1 95.25 78 ARG B N 1
ATOM 1424 C CA . ARG B 1 78 ? -3.904 -17.234 -11.664 1 95.25 78 ARG B CA 1
ATOM 1425 C C . ARG B 1 78 ? -4.262 -18.578 -11.016 1 95.25 78 ARG B C 1
ATOM 1427 O O . ARG B 1 78 ? -5.402 -18.766 -10.586 1 95.25 78 ARG B O 1
ATOM 1434 N N . GLU B 1 79 ? -3.316 -19.438 -10.945 1 96.94 79 GLU B N 1
ATOM 1435 C CA . GLU B 1 79 ? -3.523 -20.703 -10.234 1 96.94 79 GLU B CA 1
ATOM 1436 C C . GLU B 1 79 ? -3.596 -20.484 -8.727 1 96.94 79 GLU B C 1
ATOM 1438 O O . GLU B 1 79 ? -4.387 -21.125 -8.031 1 96.94 79 GLU B O 1
ATOM 1443 N N . ARG B 1 80 ? -2.85 -19.531 -8.203 1 98.62 80 ARG B N 1
ATOM 1444 C CA . ARG B 1 80 ? -2.787 -19.281 -6.77 1 98.62 80 ARG B CA 1
ATOM 1445 C C . ARG B 1 80 ? -3.924 -18.375 -6.324 1 98.62 80 ARG B C 1
ATOM 1447 O O . ARG B 1 80 ? -4.406 -18.469 -5.191 1 98.62 80 ARG B O 1
ATOM 1454 N N . ALA B 1 81 ? -4.281 -17.469 -7.223 1 98.19 81 ALA B N 1
ATOM 1455 C CA . ALA B 1 81 ? -5.367 -16.516 -7 1 98.19 81 ALA B CA 1
ATOM 1456 C C . ALA B 1 81 ? -6.469 -16.688 -8.039 1 98.19 81 ALA B C 1
ATOM 1458 O O . ALA B 1 81 ?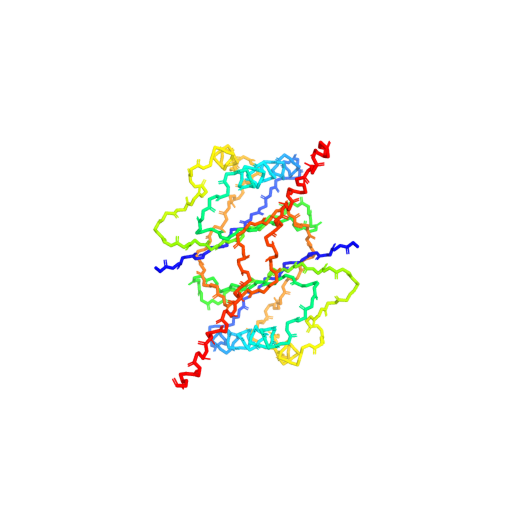 -6.512 -15.953 -9.039 1 98.19 81 ALA B O 1
ATOM 1459 N N . PRO B 1 82 ? -7.379 -17.547 -7.762 1 96.62 82 PRO B N 1
ATOM 1460 C CA . PRO B 1 82 ? -8.344 -17.953 -8.797 1 96.62 82 PRO B CA 1
ATOM 1461 C C . PRO B 1 82 ? -9.172 -16.781 -9.312 1 96.62 82 PRO B C 1
ATOM 1463 O O . PRO B 1 82 ? -9.57 -16.766 -10.484 1 96.62 82 PRO B O 1
ATOM 1466 N N . GLU B 1 83 ? -9.469 -15.766 -8.492 1 96.75 83 GLU B N 1
ATOM 1467 C CA . GLU B 1 83 ? -10.234 -14.602 -8.953 1 96.75 83 GLU B CA 1
ATOM 1468 C C . GLU B 1 83 ? -9.32 -13.586 -9.633 1 96.75 83 GLU B C 1
ATOM 1470 O O . GLU B 1 83 ? -9.797 -12.578 -10.172 1 96.75 83 GLU B O 1
ATOM 1475 N N . GLY B 1 84 ? -8.047 -13.852 -9.625 1 97 84 GLY B N 1
ATOM 1476 C CA . GLY B 1 84 ? -7.062 -13.016 -10.289 1 97 84 GLY B CA 1
ATOM 1477 C C . GLY B 1 84 ? -6.758 -11.742 -9.531 1 97 84 GLY B C 1
ATOM 1478 O O . GLY B 1 84 ? -7.531 -11.32 -8.664 1 97 84 GLY B O 1
ATOM 1479 N N . PRO B 1 85 ? -5.582 -11.133 -9.883 1 97.44 85 PRO B N 1
ATOM 1480 C CA . PRO B 1 85 ? -5.254 -9.828 -9.297 1 97.44 85 PRO B CA 1
ATOM 1481 C C . PRO B 1 85 ? -6.113 -8.695 -9.859 1 97.44 85 PRO B C 1
ATOM 1483 O O . PRO B 1 85 ? -6.582 -8.773 -11 1 97.44 85 PRO B O 1
ATOM 1486 N N . VAL B 1 86 ? -6.387 -7.773 -9.062 1 96.56 86 VAL B N 1
ATOM 1487 C CA . VAL B 1 86 ? -7.059 -6.535 -9.453 1 96.56 86 VAL B CA 1
ATOM 1488 C C . VAL B 1 86 ? -6.059 -5.383 -9.453 1 96.56 86 VAL B C 1
ATOM 1490 O O . VAL B 1 86 ? -5.805 -4.766 -8.414 1 96.56 86 VAL B O 1
ATOM 1493 N N . PRO B 1 87 ? -5.469 -5.16 -10.57 1 97.19 87 PRO B N 1
ATOM 1494 C CA . PRO B 1 87 ? -4.566 -4.012 -10.68 1 97.19 87 PRO B CA 1
ATOM 1495 C C . PRO B 1 87 ? -5.312 -2.693 -10.867 1 97.19 87 PRO B C 1
ATOM 1497 O O . PRO B 1 87 ? -6.336 -2.65 -11.555 1 97.19 87 PRO B O 1
ATOM 1500 N N . SER B 1 88 ? -4.797 -1.674 -10.25 1 97.25 88 SER B N 1
ATOM 1501 C CA . SER B 1 88 ? -5.301 -0.319 -10.453 1 97.25 88 SER B CA 1
ATOM 1502 C C . SER B 1 88 ? -4.156 0.683 -10.57 1 97.25 88 SER B C 1
ATOM 1504 O O . SER B 1 88 ? -3.23 0.672 -9.75 1 97.25 88 SER B O 1
ATOM 1506 N N . GLY B 1 89 ? -4.273 1.458 -11.68 1 97.56 89 GLY B N 1
ATOM 1507 C CA . GLY B 1 89 ? -3.479 2.672 -11.586 1 97.56 89 GLY B CA 1
ATOM 1508 C C . GLY B 1 89 ? -3.846 3.533 -10.391 1 97.56 89 GLY B C 1
ATOM 1509 O O . GLY B 1 89 ? -4.93 3.385 -9.82 1 97.56 89 GLY B O 1
ATOM 1510 N N . ALA B 1 90 ? -2.883 4.336 -10.039 1 98.38 90 ALA B N 1
ATOM 1511 C CA . ALA B 1 90 ? -3.105 5.152 -8.852 1 98.38 90 ALA B CA 1
ATOM 1512 C C . ALA B 1 90 ? -2.307 6.449 -8.922 1 98.38 90 ALA B C 1
ATOM 1514 O O . ALA B 1 90 ? -1.49 6.637 -9.828 1 98.38 90 ALA B O 1
ATOM 1515 N N . THR B 1 91 ? -2.684 7.348 -8.055 1 97.56 91 THR B N 1
ATOM 1516 C CA . THR B 1 91 ? -1.894 8.523 -7.719 1 97.56 91 THR B CA 1
ATOM 1517 C C . THR B 1 91 ? -1.377 8.438 -6.285 1 97.56 91 THR B C 1
ATOM 1519 O O . THR B 1 91 ? -2.145 8.164 -5.359 1 97.56 91 THR B O 1
ATOM 1522 N N . LEU B 1 92 ? -0.061 8.586 -6.121 1 97.19 92 LEU B N 1
ATOM 1523 C CA . LEU B 1 92 ? 0.501 8.727 -4.781 1 97.19 92 LEU B CA 1
ATOM 1524 C C . LEU B 1 92 ? 0.115 10.062 -4.164 1 97.19 92 LEU B C 1
ATOM 1526 O O . LEU B 1 92 ? 0.454 11.117 -4.703 1 97.19 92 LEU B O 1
ATOM 1530 N N . ILE B 1 93 ? -0.609 9.984 -3.043 1 98.19 93 ILE B N 1
ATOM 1531 C CA . ILE B 1 93 ? -0.991 11.211 -2.354 1 98.19 93 ILE B CA 1
ATOM 1532 C C . ILE B 1 93 ? 0.169 11.695 -1.486 1 98.19 93 ILE B C 1
ATOM 1534 O O . ILE B 1 93 ? 0.426 12.898 -1.401 1 98.19 93 ILE B O 1
ATOM 1538 N N . GLY B 1 94 ? 0.838 10.75 -0.811 1 96.69 94 GLY B N 1
ATOM 1539 C CA . GLY B 1 94 ? 2.016 11.031 -0.003 1 96.69 94 GLY B CA 1
ATOM 1540 C C . GLY B 1 94 ? 2.682 9.773 0.526 1 96.69 94 GLY B C 1
ATOM 1541 O O . GLY B 1 94 ? 2.064 8.703 0.569 1 96.69 94 GLY B O 1
ATOM 1542 N N . SER B 1 95 ? 3.918 9.93 0.791 1 96.5 95 SER B N 1
ATOM 1543 C CA . SER B 1 95 ? 4.707 8.875 1.431 1 96.5 95 SER B CA 1
ATOM 1544 C C . SER B 1 95 ? 5.637 9.453 2.494 1 96.5 95 SER B C 1
ATOM 1546 O O . SER B 1 95 ? 6.105 10.586 2.367 1 96.5 95 SER B O 1
ATOM 1548 N N . TYR B 1 96 ? 5.891 8.578 3.543 1 95.5 96 TYR B N 1
ATOM 1549 C CA . TYR B 1 96 ? 6.73 8.969 4.668 1 95.5 96 TYR B CA 1
ATOM 1550 C C . TYR B 1 96 ? 7.438 7.762 5.27 1 95.5 96 TYR B C 1
ATOM 1552 O O . TYR B 1 96 ? 6.816 6.723 5.496 1 95.5 96 TYR B O 1
ATOM 1560 N N . GLY B 1 97 ? 8.773 7.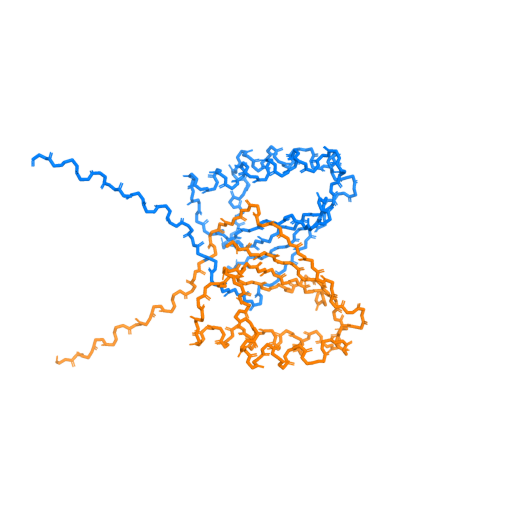867 5.586 1 91.25 97 GLY B N 1
ATOM 1561 C CA . GLY B 1 97 ? 9.484 6.996 6.512 1 91.25 97 GLY B CA 1
ATOM 1562 C C . GLY B 1 97 ? 10 5.727 5.855 1 91.25 97 GLY B C 1
ATOM 1563 O O . GLY B 1 97 ? 10.766 4.98 6.465 1 91.25 97 GLY B O 1
ATOM 1564 N N . PHE B 1 98 ? 9.625 5.238 4.734 1 82 98 PHE B N 1
ATOM 1565 C CA . PHE B 1 98 ? 10.039 3.951 4.191 1 82 98 PHE B CA 1
ATOM 1566 C C . PHE B 1 98 ? 11.547 3.908 3.982 1 82 98 PHE B C 1
ATOM 1568 O O . PHE B 1 98 ? 12.141 4.875 3.502 1 82 98 PHE B O 1
ATOM 1575 N N . SER B 1 99 ? 12.328 3.535 5.07 1 60 99 SER B N 1
ATOM 1576 C CA . SER B 1 99 ? 13.789 3.506 5.039 1 60 99 SER B CA 1
ATOM 1577 C C . SER B 1 99 ? 14.297 2.545 3.971 1 60 99 SER B C 1
ATOM 1579 O O . SER B 1 99 ? 13.617 1.574 3.627 1 60 99 SER B O 1
ATOM 1581 N N . SER B 1 100 ? 15.07 3.041 3.146 1 48.31 100 SER B N 1
ATOM 1582 C CA . SER B 1 100 ? 15.875 2.137 2.332 1 48.31 100 SER B CA 1
ATOM 1583 C C . SER B 1 100 ? 16.781 1.274 3.199 1 48.31 100 SER B C 1
ATOM 1585 O O . SER B 1 100 ? 17.422 1.775 4.125 1 48.31 100 SER B O 1
ATOM 1587 N N . ASP B 1 101 ? 16.422 0.16 3.639 1 44.81 101 ASP B N 1
ATOM 1588 C CA . ASP B 1 101 ? 17.391 -0.703 4.305 1 44.81 101 ASP B CA 1
ATOM 1589 C C . ASP B 1 101 ? 18.781 -0.497 3.73 1 44.81 101 ASP B C 1
ATOM 1591 O O . ASP B 1 101 ? 19.031 -0.795 2.561 1 44.81 101 ASP B O 1
ATOM 1595 N N . HIS B 1 102 ? 19.422 0.609 3.91 1 40.5 102 HIS B N 1
ATOM 1596 C CA . HIS B 1 102 ? 20.859 0.584 3.607 1 40.5 102 HIS B CA 1
ATOM 1597 C C . HIS B 1 102 ? 21.562 -0.523 4.383 1 40.5 102 HIS B C 1
ATOM 1599 O O . HIS B 1 102 ? 21.406 -0.627 5.602 1 40.5 102 HIS B O 1
ATOM 1605 N N . ASN B 1 103 ? 21.703 -1.717 3.904 1 36.16 103 ASN B N 1
ATOM 1606 C CA . ASN B 1 103 ? 22.75 -2.613 4.371 1 36.16 103 ASN B CA 1
ATOM 1607 C C . ASN B 1 103 ? 24.016 -1.849 4.719 1 36.16 103 ASN B C 1
ATOM 1609 O O . ASN B 1 103 ? 24.656 -1.258 3.84 1 36.16 103 ASN B O 1
ATOM 1613 N N . GLY B 1 104 ? 24.156 -1.169 5.773 1 34.69 104 GLY B N 1
ATOM 1614 C CA . GLY B 1 104 ? 25.438 -0.773 6.336 1 34.69 104 GLY B CA 1
ATOM 1615 C C . GLY B 1 104 ? 26.438 -1.911 6.398 1 34.69 104 GLY B C 1
ATOM 1616 O O . GLY B 1 104 ? 26.203 -2.918 7.066 1 34.69 104 GLY B O 1
ATOM 1617 N N . ASN B 1 105 ? 27.109 -2.24 5.324 1 35.91 105 ASN B N 1
ATOM 1618 C CA . ASN B 1 105 ? 28.344 -3.008 5.324 1 35.91 105 ASN B CA 1
ATOM 1619 C C . ASN B 1 105 ? 29.266 -2.586 6.465 1 35.91 105 ASN B C 1
ATOM 1621 O O . ASN B 1 105 ? 29.656 -1.419 6.559 1 35.91 105 ASN B O 1
ATOM 1625 N N . GLU B 1 106 ? 29.391 -3.303 7.594 1 36.53 106 GLU B N 1
ATOM 1626 C CA . GLU B 1 106 ? 30.375 -3.385 8.664 1 36.53 106 GLU B CA 1
ATOM 1627 C C . GLU B 1 106 ? 31.797 -3.289 8.117 1 36.53 106 GLU B C 1
ATOM 1629 O O . GLU B 1 106 ? 32.125 -3.932 7.117 1 36.53 106 GLU B O 1
ATOM 1634 N N . ARG B 1 107 ? 32.625 -2.205 8.438 1 33.69 107 ARG B N 1
ATOM 1635 C CA . ARG B 1 107 ? 34.062 -1.894 8.398 1 33.69 107 ARG B CA 1
ATOM 1636 C C . ARG B 1 107 ? 34.875 -2.986 9.078 1 33.69 107 ARG B C 1
ATOM 1638 O O . ARG B 1 107 ? 34.75 -3.197 10.281 1 33.69 107 ARG B O 1
ATOM 1645 N N . GLN B 1 108 ? 35.094 -4.16 8.43 1 35.34 108 GLN B N 1
ATOM 1646 C CA . GLN B 1 108 ? 36.156 -5.086 8.82 1 35.34 108 GLN B CA 1
ATOM 1647 C C . GLN B 1 108 ? 37.469 -4.355 9.023 1 35.34 108 GLN B C 1
ATOM 1649 O O . GLN B 1 108 ? 38.031 -3.824 8.07 1 35.34 108 GLN B O 1
ATOM 1654 N N . GLU B 1 109 ? 37.625 -3.557 10.117 1 34.31 109 GLU B N 1
ATOM 1655 C CA . GLU B 1 109 ? 38.938 -3.109 10.586 1 34.31 109 GLU B CA 1
ATOM 1656 C C . GLU B 1 109 ? 39.938 -4.27 10.641 1 34.31 109 GLU B C 1
ATOM 1658 O O . GLU B 1 109 ? 39.688 -5.254 11.352 1 34.31 109 GLU B O 1
ATOM 1663 N N . THR B 1 110 ? 40.594 -4.609 9.516 1 38.56 110 THR B N 1
ATOM 1664 C CA . THR B 1 110 ? 41.812 -5.367 9.445 1 38.56 110 THR B CA 1
ATOM 1665 C C . THR B 1 110 ? 42.844 -4.801 10.414 1 38.56 110 THR B C 1
ATOM 1667 O O . THR B 1 110 ? 43.219 -3.631 10.32 1 38.56 110 THR B O 1
ATOM 1670 N N . ASP B 1 111 ? 42.812 -5.152 11.742 1 34.09 111 ASP B N 1
ATOM 1671 C CA . ASP B 1 111 ? 43.844 -5.008 12.758 1 34.09 111 ASP B CA 1
ATOM 1672 C C . ASP B 1 111 ? 45.219 -5.398 12.203 1 34.09 111 ASP B C 1
ATOM 1674 O O . ASP B 1 111 ? 45.406 -6.527 11.75 1 34.09 111 ASP B O 1
ATOM 1678 N N . ARG B 1 112 ? 46.219 -4.457 11.883 1 23.31 112 ARG B N 1
ATOM 1679 C CA . ARG B 1 112 ? 47.656 -4.586 11.93 1 23.31 112 ARG B CA 1
ATOM 1680 C C . ARG B 1 112 ? 48.156 -4.711 13.367 1 23.31 112 ARG B C 1
ATOM 1682 O O . ARG B 1 112 ? 47.688 -3.984 14.25 1 23.31 112 ARG B O 1
#

Nearest PDB structures (foldseek):
  3kkf-assembly1_A  TM=8.514E-01  e=4.322E-04  Bacteroides thetaiotaomicron
  3gz7-assembly1_B  TM=6.984E-01  e=4.322E-04  Bordetella bronchiseptica
  2n76-assembly1_A  TM=5.378E-01  e=2.298E-05  synthetic construct
  6nuk-assembly1_A  TM=6.002E-01  e=2.113E-04  synthetic construct
  1xbw-assembly1_A  TM=4.825E-01  e=1.442E-02  Staphylococcus aureus subsp. aureus MW2

Secondary structure (DSSP, 8-state):
-EEEEEEEEE--TTTHHHHHHHHHHHHHHHHHH--SSEEEEEEEETTSSEEEEEEEEESS--GGGG-HHHHHHHTTHHHHSTT--EEEEEEEEEEE----------------/-EEEEEEEEE--TTTHHHHHHHHHHHHHHHHHH--SSEEEEEEEETTSSEEEEEEEEESS--GGGG-HHHHHHHTTHHHHSTT--EEEEEEEEEEE----------------

Sequence (224 aa):
MGSAFVVRYQTTQESAGENEKLVEAVFAELAREQPGGLSYASFKLDDGVSFVHVGVVEGDGNPLAASAAFHEFQRGIRERAPEGPVPSGATLIGSYGFSSDHNGNERQETDRMGSAFVVRYQTTQESAGENEKLVEAVFAELAREQPGGLSYASFKLDDGVSFVHVGVVEGDGNPLAASAAFHEFQRGIRERAPEGPVPSGATLIGSYGFSSDHNGNERQETDR

Solvent-accessible surface area (backbone atoms only — not comparable to full-atom values): 12209 Å² total; per-residue (Å²): 113,67,47,27,36,39,34,38,37,46,37,39,79,85,34,24,65,59,51,50,52,36,54,41,46,30,45,54,48,46,67,71,66,57,70,76,50,44,24,40,36,33,33,36,31,71,85,60,27,39,37,41,37,40,37,38,28,45,53,93,59,63,68,62,77,75,33,66,44,42,50,54,41,59,52,56,40,53,77,36,13,74,86,37,73,49,75,36,52,31,45,74,65,42,74,43,52,41,68,58,82,69,78,73,76,77,75,77,76,76,82,126,112,69,48,27,35,40,35,38,36,44,39,39,80,86,34,24,65,61,51,51,52,36,53,41,44,29,46,53,48,45,68,71,66,58,69,78,51,41,23,39,36,33,33,39,32,71,86,61,27,38,38,41,39,41,37,36,29,45,53,94,58,63,70,63,78,75,34,65,45,41,49,54,43,59,53,56,40,53,76,35,13,76,87,38,75,49,75,35,52,33,44,73,64,42,75,43,50,41,68,58,82,69,80,75,79,79,82,78,74,80,82,129

Radius of gyration: 18.96 Å; Cα contacts (8 Å, |Δi|>4): 420; chains: 2; bounding box: 68×61×39 Å